Protein AF-0000000078881167 (afdb_homodimer)

Solvent-accessible surface area (backbone atoms only — not comparable to full-atom values): 10217 Å² total; per-residue (Å²): 111,65,55,38,51,55,48,44,72,69,46,69,79,58,77,63,70,47,62,78,59,40,40,55,45,18,44,51,52,14,48,50,46,43,54,55,51,58,68,66,44,90,56,96,60,40,41,40,21,38,20,36,38,32,40,45,87,76,55,60,73,24,62,25,74,35,59,66,83,47,80,93,67,42,47,76,50,71,35,65,39,73,63,94,30,32,35,34,41,35,40,40,38,37,76,110,66,54,37,51,54,49,43,73,70,46,69,78,57,76,62,71,48,61,79,59,39,39,54,44,19,45,51,52,16,46,50,47,43,53,55,51,59,69,66,44,89,55,95,60,40,40,40,21,40,19,37,38,34,41,47,89,74,52,60,72,24,62,26,73,36,59,67,81,48,79,93,67,42,46,78,52,72,36,64,40,72,63,96,29,32,35,33,41,37,39,40,37,36,78

Structure (mmCIF, N/CA/C/O backbone):
data_AF-0000000078881167-model_v1
#
loop_
_entity.id
_entity.type
_entity.pdbx_description
1 polymer 'Dynein light chain'
#
loop_
_atom_site.group_PDB
_atom_site.id
_atom_site.type_symbol
_atom_site.label_atom_id
_atom_site.label_alt_id
_atom_site.label_comp_id
_atom_site.label_asym_id
_atom_site.label_entity_id
_atom_site.label_seq_id
_atom_site.pdbx_PDB_ins_code
_atom_site.Cartn_x
_atom_site.Cartn_y
_atom_site.Cartn_z
_atom_site.occupancy
_atom_site.B_iso_or_equiv
_atom_site.auth_seq_id
_atom_site.auth_comp_id
_atom_site.auth_asym_id
_atom_site.auth_atom_id
_atom_site.pdbx_PDB_model_num
ATOM 1 N N . ARG A 1 1 ? 14.062 -7.309 6.336 1 90.81 1 ARG A N 1
ATOM 2 C CA . ARG A 1 1 ? 15.414 -6.77 6.258 1 90.81 1 ARG A CA 1
ATOM 3 C C . ARG A 1 1 ? 15.594 -5.914 5.008 1 90.81 1 ARG A C 1
ATOM 5 O O . ARG A 1 1 ? 15.906 -4.727 5.102 1 90.81 1 ARG A O 1
ATOM 12 N N . VAL A 1 2 ? 15.133 -6.344 3.926 1 97.25 2 VAL A N 1
ATOM 13 C CA . VAL A 1 2 ? 15.391 -5.68 2.648 1 97.25 2 VAL A CA 1
ATOM 14 C C . VAL A 1 2 ? 14.648 -4.348 2.604 1 97.25 2 VAL A C 1
ATOM 16 O O . VAL A 1 2 ? 15.234 -3.314 2.268 1 97.25 2 VAL A O 1
ATOM 19 N N . ILE A 1 3 ? 13.367 -4.293 3.039 1 98.31 3 ILE A N 1
ATOM 20 C CA . ILE A 1 3 ? 12.539 -3.098 2.947 1 98.31 3 ILE A CA 1
ATOM 21 C C . ILE A 1 3 ? 13.133 -1.986 3.805 1 98.31 3 ILE A C 1
ATOM 23 O O . ILE A 1 3 ? 13.344 -0.869 3.326 1 98.31 3 ILE A O 1
ATOM 27 N N . ARG A 1 4 ? 13.516 -2.324 4.977 1 97.62 4 ARG A N 1
ATOM 28 C CA . ARG A 1 4 ? 14.062 -1.349 5.914 1 97.62 4 ARG A CA 1
ATOM 29 C C . ARG A 1 4 ? 15.398 -0.802 5.422 1 97.62 4 ARG A C 1
ATOM 31 O O . ARG A 1 4 ? 15.648 0.402 5.504 1 97.62 4 ARG A O 1
ATOM 38 N N . ASP A 1 5 ? 16.219 -1.691 4.969 1 98 5 ASP A N 1
ATOM 39 C CA . ASP A 1 5 ? 17.547 -1.289 4.5 1 98 5 ASP A CA 1
ATOM 40 C C . ASP A 1 5 ? 17.438 -0.332 3.314 1 98 5 ASP A C 1
ATOM 42 O O . ASP A 1 5 ? 18.156 0.665 3.25 1 98 5 ASP A O 1
ATOM 46 N N . VAL A 1 6 ? 16.562 -0.667 2.42 1 98.19 6 VAL A N 1
ATOM 47 C CA . VAL A 1 6 ? 16.391 0.182 1.245 1 98.19 6 VAL A CA 1
ATOM 48 C C . VAL A 1 6 ? 15.852 1.548 1.668 1 98.19 6 VAL A C 1
ATOM 50 O O . VAL A 1 6 ? 16.391 2.584 1.268 1 98.19 6 VAL A O 1
ATOM 53 N N . LEU A 1 7 ? 14.828 1.601 2.533 1 97.5 7 LEU A N 1
ATOM 54 C CA . LEU A 1 7 ? 14.25 2.863 2.988 1 97.5 7 LEU A CA 1
ATOM 55 C C . LEU A 1 7 ? 15.289 3.693 3.734 1 97.5 7 LEU A C 1
ATOM 57 O O . LEU A 1 7 ? 15.477 4.875 3.439 1 97.5 7 LEU A O 1
ATOM 61 N N . SER A 1 8 ? 15.969 3.08 4.629 1 96.75 8 SER A N 1
ATOM 62 C CA . SER A 1 8 ? 16.922 3.793 5.484 1 96.75 8 SER A CA 1
ATOM 63 C C . SER A 1 8 ? 18.094 4.328 4.68 1 96.75 8 SER A C 1
ATOM 65 O O . SER A 1 8 ? 18.531 5.465 4.883 1 96.75 8 SER A O 1
ATOM 67 N N . SER A 1 9 ? 18.594 3.49 3.775 1 96.75 9 SER A N 1
ATOM 68 C CA . SER A 1 9 ? 19.781 3.873 2.996 1 96.75 9 SER A CA 1
ATOM 69 C C . SER A 1 9 ? 19.5 5.109 2.146 1 96.75 9 SER A C 1
ATOM 71 O O . SER A 1 9 ? 20.359 5.969 1.985 1 96.75 9 SER A O 1
ATOM 73 N N . TYR A 1 10 ? 18.281 5.27 1.651 1 95.81 10 TYR A N 1
ATOM 74 C CA . TYR A 1 10 ? 17.984 6.348 0.716 1 95.81 10 TYR A CA 1
ATOM 75 C C . TYR A 1 10 ? 17.406 7.555 1.443 1 95.81 10 TYR A C 1
ATOM 77 O O . TYR A 1 10 ? 17.578 8.695 1 1 95.81 10 TYR A O 1
ATOM 85 N N . LEU A 1 11 ? 16.781 7.352 2.576 1 94.38 11 LEU A N 1
ATOM 86 C CA . LEU A 1 11 ? 15.984 8.445 3.139 1 94.38 11 LEU A CA 1
ATOM 87 C C . LEU A 1 11 ? 16.719 9.102 4.301 1 94.38 11 LEU A C 1
ATOM 89 O O . LEU A 1 11 ? 16.375 10.219 4.707 1 94.38 11 LEU A O 1
ATOM 93 N N . LYS A 1 12 ? 17.688 8.445 4.871 1 93 12 LYS A N 1
ATOM 94 C CA . LYS A 1 12 ? 18.375 8.938 6.059 1 93 12 LYS A CA 1
ATOM 95 C C . LYS A 1 12 ? 18.984 10.312 5.805 1 93 12 LYS A C 1
ATOM 97 O O . LYS A 1 12 ? 19.172 11.102 6.738 1 93 12 LYS A O 1
ATOM 102 N N . GLN A 1 13 ? 19.203 10.602 4.574 1 90.31 13 GLN A N 1
ATOM 103 C CA . GLN A 1 13 ? 19.906 11.836 4.242 1 90.31 13 GLN A CA 1
ATOM 104 C C . GLN A 1 13 ? 18.938 13.008 4.117 1 90.31 13 GLN A C 1
ATOM 106 O O . GLN A 1 13 ? 19.375 14.164 4.059 1 90.31 13 GLN A O 1
ATOM 111 N N . PHE A 1 14 ? 17.703 12.711 4.012 1 87.94 14 PHE A N 1
ATOM 112 C CA . PHE A 1 14 ? 16.75 13.781 3.785 1 87.94 14 PHE A CA 1
ATOM 113 C C . PHE A 1 14 ? 16.281 14.375 5.109 1 87.94 14 PHE A C 1
ATOM 115 O O . PHE A 1 14 ? 15.969 13.641 6.051 1 87.94 14 PHE A O 1
ATOM 122 N N . THR A 1 15 ? 16.344 15.773 5.113 1 79.81 15 THR A N 1
ATOM 123 C CA . THR A 1 15 ? 15.953 16.469 6.336 1 79.81 15 THR A CA 1
ATOM 124 C C . THR A 1 15 ? 14.648 17.234 6.129 1 79.81 15 THR A C 1
ATOM 126 O O . THR A 1 15 ? 14.203 17.969 7.012 1 79.81 15 THR A O 1
ATOM 129 N N . GLU A 1 16 ? 14.164 17.156 4.965 1 78.31 16 GLU A N 1
ATOM 130 C CA . GLU A 1 16 ? 12.867 17.781 4.684 1 78.31 16 GLU A CA 1
ATOM 131 C C . GLU A 1 16 ? 12.086 16.969 3.65 1 78.31 16 GLU A C 1
ATOM 133 O O . GLU A 1 16 ? 12.672 16.328 2.777 1 78.31 16 GLU A O 1
ATOM 138 N N . TYR A 1 17 ? 10.797 17.062 3.777 1 76.06 17 TYR A N 1
ATOM 139 C CA . TYR A 1 17 ? 9.922 16.453 2.783 1 76.06 17 TYR A CA 1
ATOM 140 C C . TYR A 1 17 ? 9.625 17.422 1.647 1 76.06 17 TYR A C 1
ATOM 142 O O . TYR A 1 17 ? 9.188 18.547 1.884 1 76.06 17 TYR A O 1
ATOM 150 N N . LYS A 1 18 ? 10.031 17.016 0.49 1 78.62 18 LYS A N 1
ATOM 151 C CA . LYS A 1 18 ? 9.719 17.766 -0.723 1 78.62 18 LYS A CA 1
ATOM 152 C C . LYS A 1 18 ? 8.93 16.922 -1.71 1 78.62 18 LYS A C 1
ATOM 154 O O . LYS A 1 18 ? 9.453 15.945 -2.258 1 78.62 18 LYS A O 1
ATOM 159 N N . HIS A 1 19 ? 7.75 17.312 -2.082 1 73.12 19 HIS A N 1
ATOM 160 C CA . HIS A 1 19 ? 6.777 16.516 -2.82 1 73.12 19 HIS A CA 1
ATOM 161 C C . HIS A 1 19 ? 7.355 16.031 -4.145 1 73.12 19 HIS A C 1
ATOM 163 O O . HIS A 1 19 ? 7.355 14.828 -4.422 1 73.12 19 HIS A O 1
ATOM 169 N N . GLU A 1 20 ? 7.844 16.922 -4.922 1 77 20 GLU A N 1
ATOM 170 C CA . GLU A 1 20 ? 8.32 16.516 -6.242 1 77 20 GLU A CA 1
ATOM 171 C C . GLU A 1 20 ? 9.445 15.492 -6.141 1 77 20 GLU A C 1
ATOM 173 O O . GLU A 1 20 ? 9.484 14.539 -6.914 1 77 20 GLU A O 1
ATOM 178 N N . MET A 1 21 ? 10.219 15.594 -5.16 1 82.62 21 MET A N 1
ATOM 179 C CA . MET A 1 21 ? 11.359 14.703 -4.992 1 82.62 21 MET A CA 1
ATOM 180 C C . MET A 1 21 ? 10.914 13.336 -4.473 1 82.62 21 MET A C 1
ATOM 182 O O . MET A 1 21 ? 11.406 12.305 -4.93 1 82.62 21 MET A O 1
ATOM 186 N N . PHE A 1 22 ? 9.898 13.375 -3.711 1 88 22 PHE A N 1
ATOM 187 C CA . PHE A 1 22 ? 9.578 12.133 -3.008 1 88 22 PHE A CA 1
ATOM 188 C C . PHE A 1 22 ? 8.625 11.281 -3.828 1 88 22 PHE A C 1
ATOM 190 O O . PHE A 1 22 ? 8.531 10.062 -3.621 1 88 22 PHE A O 1
ATOM 197 N N . GLU A 1 23 ? 8.008 11.945 -4.773 1 88.5 23 GLU A N 1
ATOM 198 C CA . GLU A 1 23 ? 7.25 11.133 -5.723 1 88.5 23 GLU A CA 1
ATOM 199 C C . GLU A 1 23 ? 8.164 10.203 -6.516 1 88.5 23 GLU A C 1
ATOM 201 O O . GLU A 1 23 ? 7.883 9.008 -6.641 1 88.5 23 GLU A O 1
ATOM 206 N N . ARG A 1 24 ? 9.219 10.75 -6.957 1 92.81 24 ARG A N 1
ATOM 207 C CA . ARG A 1 24 ? 10.188 9.969 -7.715 1 92.81 24 ARG A CA 1
ATOM 208 C C . ARG A 1 24 ? 10.891 8.953 -6.824 1 92.81 24 ARG A C 1
ATOM 210 O O . ARG A 1 24 ? 11.195 7.84 -7.258 1 92.81 24 ARG A O 1
ATOM 217 N N . LEU A 1 25 ? 11.125 9.352 -5.625 1 94.75 25 LEU A N 1
ATOM 218 C CA . LEU A 1 25 ? 11.805 8.469 -4.688 1 94.75 25 LEU A CA 1
ATOM 219 C C . LEU A 1 25 ? 10.938 7.258 -4.352 1 94.75 25 LEU A C 1
ATOM 221 O O . LEU A 1 25 ? 11.438 6.137 -4.246 1 94.75 25 LEU A O 1
ATOM 225 N N . CYS A 1 26 ? 9.672 7.5 -4.211 1 96.12 26 CYS A N 1
ATOM 226 C CA . CYS A 1 26 ? 8.773 6.375 -3.955 1 96.12 26 CYS A CA 1
ATOM 227 C C . CYS A 1 26 ? 8.852 5.352 -5.082 1 96.12 26 CYS A C 1
ATOM 229 O O . CYS A 1 26 ? 8.906 4.148 -4.828 1 96.12 26 CYS A O 1
ATOM 231 N N . THR A 1 27 ? 8.906 5.879 -6.273 1 96.69 27 THR A N 1
ATOM 232 C CA . THR A 1 27 ? 8.992 5 -7.434 1 96.69 27 THR A CA 1
ATOM 233 C C . THR A 1 27 ? 10.305 4.223 -7.43 1 96.69 27 THR A C 1
ATOM 235 O O . THR A 1 27 ? 10.312 3.006 -7.637 1 96.69 27 THR A O 1
ATOM 238 N N . LEU A 1 28 ? 11.32 4.871 -7.168 1 97.75 28 LEU A N 1
ATOM 239 C CA . LEU A 1 28 ? 12.641 4.25 -7.129 1 97.75 28 LEU A CA 1
ATOM 240 C C . LEU A 1 28 ? 12.711 3.199 -6.027 1 97.75 28 LEU A C 1
ATOM 242 O O . LEU A 1 28 ? 13.141 2.068 -6.266 1 97.75 28 LEU A O 1
ATOM 246 N N . LEU A 1 29 ? 12.281 3.557 -4.836 1 98.31 29 LEU A N 1
ATOM 247 C CA . LEU A 1 29 ? 12.359 2.666 -3.684 1 98.31 29 LEU A CA 1
ATOM 248 C C . LEU A 1 29 ? 11.492 1.431 -3.893 1 98.31 29 LEU A C 1
ATOM 250 O O . LEU A 1 29 ? 11.906 0.312 -3.592 1 98.31 29 LEU A O 1
ATOM 254 N N . SER A 1 30 ? 10.32 1.623 -4.402 1 98.25 30 SER A N 1
ATOM 255 C CA . SER A 1 30 ? 9.438 0.487 -4.625 1 98.25 30 SER A CA 1
ATOM 256 C C . SER A 1 30 ? 9.992 -0.446 -5.695 1 98.25 30 SER A C 1
ATOM 258 O O . SER A 1 30 ? 9.875 -1.668 -5.582 1 98.25 30 SER A O 1
ATOM 260 N N . ASP A 1 31 ? 10.602 0.109 -6.691 1 98.31 31 ASP A N 1
ATOM 261 C CA . ASP A 1 31 ? 11.227 -0.694 -7.742 1 98.31 31 ASP A CA 1
ATOM 262 C C . ASP A 1 31 ? 12.414 -1.487 -7.199 1 98.31 31 ASP A C 1
ATOM 264 O O . ASP A 1 31 ? 12.586 -2.66 -7.539 1 98.31 31 ASP A O 1
ATOM 268 N N . LEU A 1 32 ? 13.203 -0.852 -6.395 1 98.5 32 LEU A N 1
ATOM 269 C CA . LEU A 1 32 ? 14.367 -1.506 -5.797 1 98.5 32 LEU A CA 1
ATOM 270 C C . LEU A 1 32 ? 13.938 -2.646 -4.879 1 98.5 32 LEU A C 1
ATOM 272 O O . LEU A 1 32 ? 14.492 -3.742 -4.941 1 98.5 32 LEU A O 1
ATOM 276 N N . ILE A 1 33 ? 12.953 -2.4 -4.062 1 98.62 33 ILE A N 1
ATOM 277 C CA . ILE A 1 33 ? 12.461 -3.426 -3.15 1 98.62 33 ILE A CA 1
ATOM 278 C C . ILE A 1 33 ? 11.883 -4.594 -3.951 1 98.62 33 ILE A C 1
ATOM 280 O O . ILE A 1 33 ? 12.172 -5.758 -3.65 1 98.62 33 ILE A O 1
ATOM 284 N N . LYS A 1 34 ? 11.125 -4.297 -4.973 1 98.25 34 LYS A N 1
ATOM 285 C CA . LYS A 1 34 ? 10.562 -5.336 -5.832 1 98.25 34 LYS A CA 1
ATOM 286 C C . LYS A 1 34 ? 11.664 -6.199 -6.438 1 98.25 34 LYS A C 1
ATOM 288 O O . LYS A 1 34 ? 11.586 -7.43 -6.41 1 98.25 34 LYS A O 1
ATOM 293 N N . THR A 1 35 ? 12.672 -5.539 -7 1 98.12 35 THR A N 1
ATOM 294 C CA . THR A 1 35 ? 13.781 -6.238 -7.645 1 98.12 35 THR A CA 1
ATOM 295 C C . THR A 1 35 ? 14.5 -7.141 -6.648 1 98.12 35 THR A C 1
ATOM 297 O O . THR A 1 35 ? 14.742 -8.32 -6.93 1 98.12 35 THR A O 1
ATOM 300 N N . CYS A 1 36 ? 14.828 -6.617 -5.441 1 98.06 36 CYS A N 1
ATOM 301 C CA . CYS A 1 36 ? 15.523 -7.371 -4.406 1 98.06 36 CYS A CA 1
A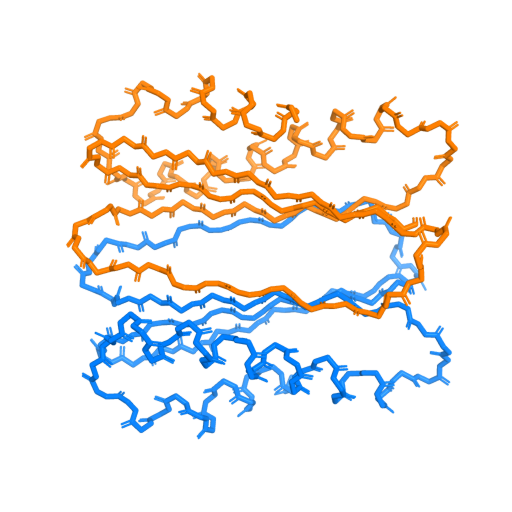TOM 302 C C . CYS A 1 36 ? 14.711 -8.586 -3.973 1 98.06 36 CYS A C 1
ATOM 304 O O . CYS A 1 36 ? 15.242 -9.688 -3.857 1 98.06 36 CYS A O 1
ATOM 306 N N . VAL A 1 37 ? 13.414 -8.406 -3.77 1 97.75 37 VAL A N 1
ATOM 307 C CA . VAL A 1 37 ? 12.555 -9.469 -3.271 1 97.75 37 VAL A CA 1
ATOM 308 C C . VAL A 1 37 ? 12.375 -10.539 -4.348 1 97.75 37 VAL A C 1
ATOM 310 O O . VAL A 1 37 ? 12.367 -11.734 -4.051 1 97.75 37 VAL A O 1
ATOM 313 N N . THR A 1 38 ? 12.211 -10.047 -5.578 1 96.81 38 THR A N 1
ATOM 314 C CA . THR A 1 38 ? 12.078 -10.984 -6.691 1 96.81 38 THR A CA 1
ATOM 315 C C . THR A 1 38 ? 13.305 -11.891 -6.789 1 96.81 38 THR A C 1
ATOM 317 O O . THR A 1 38 ? 13.172 -13.086 -7.031 1 96.81 38 THR A O 1
ATOM 320 N N . GLU A 1 39 ? 14.406 -11.352 -6.539 1 96.69 39 GLU A N 1
ATOM 321 C CA . GLU A 1 39 ? 15.656 -12.094 -6.621 1 96.69 39 GLU A CA 1
ATOM 322 C C . GLU A 1 39 ? 15.797 -13.07 -5.457 1 96.69 39 GLU A C 1
ATOM 324 O O . GLU A 1 39 ? 16.484 -14.086 -5.566 1 96.69 39 GLU A O 1
ATOM 329 N N . LEU A 1 40 ? 15.164 -12.773 -4.34 1 95.25 40 LEU A N 1
ATOM 330 C CA . LEU A 1 40 ? 15.242 -13.602 -3.143 1 95.25 40 LEU A CA 1
ATOM 331 C C . LEU A 1 40 ? 14.266 -14.773 -3.223 1 95.25 40 LEU A C 1
ATOM 333 O O . LEU A 1 40 ? 14.359 -15.719 -2.443 1 95.25 40 LEU A O 1
ATOM 337 N N . CYS A 1 41 ? 13.266 -14.656 -4.121 1 93.25 41 CYS A N 1
ATOM 338 C CA . CYS A 1 41 ? 12.266 -15.719 -4.238 1 93.25 41 CYS A CA 1
ATOM 339 C C . CYS A 1 41 ? 12.906 -17.016 -4.734 1 93.25 41 CYS A C 1
ATOM 341 O O . CYS A 1 41 ? 13.578 -17.016 -5.766 1 93.25 41 CYS A O 1
ATOM 343 N N . ASP A 1 42 ? 12.664 -18.062 -3.965 1 91 42 ASP A N 1
ATOM 344 C CA . ASP A 1 42 ? 13.219 -19.359 -4.34 1 91 42 ASP A CA 1
ATOM 345 C C . ASP A 1 42 ? 12.531 -19.906 -5.586 1 91 42 ASP A C 1
ATOM 347 O O . ASP A 1 42 ? 13.141 -20.641 -6.367 1 91 42 ASP A O 1
ATOM 351 N N . GLU A 1 43 ? 11.289 -19.734 -5.746 1 91.12 43 GLU A N 1
ATOM 352 C CA . GLU A 1 43 ? 10.477 -20.062 -6.914 1 91.12 43 GLU A CA 1
ATOM 353 C C . GLU A 1 43 ? 9.812 -18.828 -7.492 1 91.12 43 GLU A C 1
ATOM 355 O O . GLU A 1 43 ? 9.695 -17.797 -6.809 1 91.12 43 GLU A O 1
ATOM 360 N N . PRO A 1 44 ? 9.477 -18.922 -8.734 1 89.75 44 PRO A N 1
ATOM 361 C CA . PRO A 1 44 ? 8.797 -17.766 -9.305 1 89.75 44 PRO A CA 1
ATOM 362 C C . PRO A 1 44 ? 7.59 -17.328 -8.469 1 89.75 44 PRO A C 1
ATOM 364 O O . PRO A 1 44 ? 6.777 -18.156 -8.07 1 89.75 44 PRO A O 1
ATOM 367 N N . CYS A 1 45 ? 7.613 -16.125 -8.141 1 92.81 45 CYS A N 1
ATOM 368 C CA . CYS A 1 45 ? 6.523 -15.57 -7.344 1 92.81 45 CYS A CA 1
ATOM 369 C C . CYS A 1 45 ? 6.098 -14.203 -7.875 1 92.81 45 CYS A C 1
ATOM 371 O O . CYS A 1 45 ? 6.871 -13.531 -8.555 1 92.81 45 CYS A O 1
ATOM 373 N N . LYS A 1 46 ? 4.867 -13.977 -7.605 1 93.56 46 LYS A N 1
ATOM 374 C CA . LYS A 1 46 ? 4.391 -12.617 -7.84 1 93.56 46 LYS A CA 1
ATOM 375 C C . LYS A 1 46 ? 4.723 -11.703 -6.66 1 93.56 46 LYS A C 1
ATOM 377 O O . LYS A 1 46 ? 4.473 -12.062 -5.508 1 93.56 46 LYS A O 1
ATOM 382 N N . VAL A 1 47 ? 5.316 -10.555 -6.992 1 97.25 47 VAL A N 1
ATOM 383 C CA . VAL A 1 47 ? 5.719 -9.609 -5.957 1 97.25 47 VAL A CA 1
ATOM 384 C C . VAL A 1 47 ? 4.961 -8.297 -6.129 1 97.25 47 VAL A C 1
ATOM 386 O O . VAL A 1 47 ? 4.91 -7.738 -7.227 1 97.25 47 VAL A O 1
ATOM 389 N N . ILE A 1 48 ? 4.309 -7.809 -5.082 1 97.56 48 ILE A N 1
ATOM 390 C CA . ILE A 1 48 ? 3.635 -6.516 -5.039 1 97.56 48 ILE A CA 1
ATOM 391 C C . ILE A 1 48 ? 4.242 -5.652 -3.936 1 97.56 48 ILE A C 1
ATOM 393 O O . ILE A 1 48 ? 4.312 -6.074 -2.779 1 97.56 48 ILE A O 1
ATOM 397 N N . VAL A 1 49 ? 4.707 -4.457 -4.328 1 98.25 49 VAL A N 1
ATOM 398 C CA . VAL A 1 49 ? 5.359 -3.551 -3.391 1 98.25 49 VAL A CA 1
ATOM 399 C C . VAL A 1 49 ? 4.625 -2.211 -3.371 1 98.25 49 VAL A C 1
ATOM 401 O O . VAL A 1 49 ? 4.281 -1.669 -4.422 1 98.25 49 VAL A O 1
ATOM 404 N N . ASN A 1 50 ? 4.348 -1.696 -2.229 1 97.12 50 ASN A N 1
ATOM 405 C CA . ASN A 1 50 ? 3.848 -0.34 -2.029 1 97.12 50 ASN A CA 1
ATOM 406 C C . ASN A 1 50 ? 4.746 0.458 -1.089 1 97.12 50 ASN A C 1
ATOM 408 O O . ASN A 1 50 ? 5.125 -0.029 -0.022 1 97.12 50 ASN A O 1
ATOM 412 N N . VAL A 1 51 ? 5.133 1.666 -1.49 1 96.62 51 VAL A N 1
ATOM 413 C CA . VAL A 1 51 ? 5.906 2.566 -0.644 1 96.62 51 VAL A CA 1
ATOM 414 C C . VAL A 1 51 ? 5.191 3.912 -0.533 1 96.62 51 VAL A C 1
ATOM 416 O O . VAL A 1 51 ? 4.711 4.453 -1.532 1 96.62 51 VAL A O 1
ATOM 419 N N . PHE A 1 52 ? 5.113 4.48 0.611 1 92.12 52 PHE A N 1
ATOM 420 C CA . PHE A 1 52 ? 4.637 5.852 0.756 1 92.12 52 PHE A CA 1
ATOM 421 C C . PHE A 1 52 ? 5.531 6.641 1.706 1 92.12 52 PHE A C 1
ATOM 423 O O . PHE A 1 52 ? 6.113 6.07 2.633 1 92.12 52 PHE A O 1
ATOM 430 N N . ILE A 1 53 ? 5.711 7.84 1.447 1 89.38 53 ILE A N 1
ATOM 431 C CA . ILE A 1 53 ? 6.531 8.773 2.211 1 89.38 53 ILE A CA 1
ATOM 432 C C . ILE A 1 53 ? 5.715 10.023 2.543 1 89.38 53 ILE A C 1
ATOM 434 O O . ILE A 1 53 ? 4.984 10.539 1.694 1 89.38 53 ILE A O 1
ATOM 438 N N . GLY A 1 54 ? 5.852 10.5 3.773 1 85.31 54 GLY A N 1
ATOM 439 C CA . GLY A 1 54 ? 5.172 11.719 4.18 1 85.31 54 GLY A CA 1
ATOM 440 C C . GLY A 1 54 ? 5.949 12.523 5.207 1 85.31 54 GLY A C 1
ATOM 441 O O . GLY A 1 54 ? 6.906 12.016 5.797 1 85.31 54 GLY A O 1
ATOM 442 N N . ALA A 1 55 ? 5.547 13.789 5.363 1 80.56 55 ALA A N 1
ATOM 443 C CA . ALA A 1 55 ? 6.133 14.633 6.398 1 80.56 55 ALA A CA 1
ATOM 444 C C . ALA A 1 55 ? 5.59 14.273 7.777 1 80.56 55 ALA A C 1
ATOM 446 O O . ALA A 1 55 ? 4.43 13.891 7.91 1 80.56 55 ALA A O 1
ATOM 447 N N . ILE A 1 56 ? 6.461 14.156 8.805 1 71.75 56 ILE A N 1
ATOM 448 C CA . ILE A 1 56 ? 6.039 13.844 10.164 1 71.75 56 ILE A CA 1
ATOM 449 C C . ILE A 1 56 ? 5.355 15.062 10.781 1 71.75 56 ILE A C 1
ATOM 451 O O . ILE A 1 56 ? 4.672 14.945 11.805 1 71.75 56 ILE A O 1
ATOM 455 N N . LYS A 1 57 ? 5.016 16.141 10.242 1 60.41 57 LYS A N 1
ATOM 456 C CA . LYS A 1 57 ? 4.566 17.328 10.969 1 60.41 57 LYS A CA 1
ATOM 457 C C . LYS A 1 57 ? 3.336 17.016 11.812 1 60.41 57 LYS A C 1
ATOM 459 O O . LYS A 1 57 ? 2.484 17.891 12.023 1 60.41 57 LYS A O 1
ATOM 464 N N . GLY A 1 58 ? 3.189 16.016 12.57 1 53.12 58 GLY A N 1
ATOM 465 C CA . GLY A 1 58 ? 2.236 15.875 13.664 1 53.12 58 GLY A CA 1
ATOM 466 C C . GLY A 1 58 ? 0.982 15.117 13.266 1 53.12 58 GLY A C 1
ATOM 467 O O . GLY A 1 58 ? 0.152 14.797 14.117 1 53.12 58 GLY A O 1
ATOM 468 N N . GLN A 1 59 ? 0.598 15.242 12.141 1 56.62 59 GLN A N 1
ATOM 469 C CA . GLN A 1 59 ? -0.617 14.5 11.82 1 56.62 59 GLN A CA 1
ATOM 470 C C . GLN A 1 59 ? -0.292 13.203 11.078 1 56.62 59 GLN A C 1
ATOM 472 O O . GLN A 1 59 ? 0.56 13.195 10.188 1 56.62 59 GLN A O 1
ATOM 477 N N . GLY A 1 60 ? -0.266 12.109 11.82 1 65.19 60 GLY A N 1
ATOM 478 C CA . GLY A 1 60 ? 0.046 10.711 11.555 1 65.19 60 GLY A CA 1
ATOM 479 C C . GLY A 1 60 ? -0.75 10.125 10.406 1 65.19 60 GLY A C 1
ATOM 480 O O . GLY A 1 60 ? -1.783 10.68 10.016 1 65.19 60 GLY A O 1
ATOM 481 N N . ILE A 1 61 ? -0.127 9.484 9.461 1 78.88 61 ILE A N 1
ATOM 482 C CA . ILE A 1 61 ? -0.708 8.625 8.43 1 78.88 61 ILE A CA 1
ATOM 483 C C . ILE A 1 61 ? -1.101 7.281 9.039 1 78.88 61 ILE A C 1
ATOM 485 O O . ILE A 1 61 ? -0.4 6.758 9.906 1 78.88 61 ILE A O 1
ATOM 489 N N . ASP A 1 62 ? -2.324 6.926 8.68 1 88.62 62 ASP A N 1
ATOM 490 C CA . ASP A 1 62 ? -2.736 5.57 9.023 1 88.62 62 ASP A CA 1
ATOM 491 C C . ASP A 1 62 ? -2.898 4.707 7.777 1 88.62 62 ASP A C 1
ATOM 493 O O . ASP A 1 62 ? -3.389 5.18 6.75 1 88.62 62 ASP A O 1
ATOM 497 N N . ALA A 1 63 ? -2.43 3.533 7.906 1 91.12 63 ALA A N 1
ATOM 498 C CA . ALA A 1 63 ? -2.543 2.621 6.77 1 91.12 63 ALA A CA 1
ATOM 499 C C . ALA A 1 63 ? -2.949 1.224 7.227 1 91.12 63 ALA A C 1
ATOM 501 O O . ALA A 1 63 ? -2.686 0.836 8.367 1 91.12 63 ALA A O 1
ATOM 502 N N . ALA A 1 64 ? -3.576 0.551 6.363 1 94.81 64 ALA A N 1
ATOM 503 C CA . ALA A 1 64 ? -3.9 -0.855 6.59 1 94.81 64 ALA A CA 1
ATOM 504 C C . ALA A 1 64 ? -3.842 -1.647 5.289 1 94.81 64 ALA A C 1
ATOM 506 O O . ALA A 1 64 ? -4.125 -1.111 4.215 1 94.81 64 ALA A O 1
ATOM 507 N N . THR A 1 65 ? -3.453 -2.859 5.387 1 95.12 65 THR A N 1
ATOM 508 C CA . THR A 1 65 ? -3.414 -3.797 4.27 1 95.12 65 THR A CA 1
ATOM 509 C C . THR A 1 65 ? -4.254 -5.035 4.574 1 95.12 65 THR A C 1
ATOM 511 O O . THR A 1 65 ? -4.215 -5.559 5.691 1 95.12 65 THR A O 1
ATOM 514 N N . GLN A 1 66 ? -5.066 -5.41 3.629 1 96.56 66 GLN A N 1
ATOM 515 C CA . GLN A 1 66 ? -5.816 -6.66 3.703 1 96.56 66 GLN A CA 1
ATOM 516 C C . GLN A 1 66 ? -5.559 -7.531 2.479 1 96.56 66 GLN A C 1
ATOM 518 O O . GLN A 1 66 ? -5.246 -7.02 1.401 1 96.56 66 GLN A O 1
ATOM 523 N N . CYS A 1 67 ? -5.617 -8.789 2.602 1 95.88 67 CYS A N 1
ATOM 524 C CA . CYS A 1 67 ? -5.465 -9.688 1.467 1 95.88 67 CYS A CA 1
ATOM 525 C C . CYS A 1 67 ? -6.23 -10.992 1.699 1 95.88 67 CYS A C 1
ATOM 527 O O . CYS A 1 67 ? -6.578 -11.312 2.836 1 95.88 67 CYS A O 1
ATOM 529 N N . THR A 1 68 ? -6.512 -11.641 0.549 1 94 68 THR A N 1
ATOM 530 C CA . THR A 1 68 ? -6.953 -13.031 0.654 1 94 68 THR A CA 1
ATOM 531 C C . THR A 1 68 ? -5.789 -13.938 1.034 1 94 68 THR A C 1
ATOM 533 O O . THR A 1 68 ? -4.742 -13.922 0.385 1 94 68 THR A O 1
ATOM 536 N N . TRP A 1 69 ? -5.797 -14.445 2.252 1 82.25 69 TRP A N 1
ATOM 537 C CA . TRP A 1 69 ? -4.594 -15.055 2.814 1 82.25 69 TRP A CA 1
ATOM 538 C C . TRP A 1 69 ? -4.641 -16.578 2.697 1 82.25 69 TRP A C 1
ATOM 540 O O . TRP A 1 69 ? -5.648 -17.203 3.039 1 82.25 69 TRP A O 1
ATOM 550 N N . THR A 1 70 ? -3.535 -17.016 2.055 1 88.12 70 THR A N 1
ATOM 551 C CA . THR A 1 70 ? -3.186 -18.438 2.039 1 88.12 70 THR A CA 1
ATOM 552 C C . THR A 1 70 ? -1.829 -18.656 2.699 1 88.12 70 THR A C 1
ATOM 554 O O . THR A 1 70 ? -0.792 -18.625 2.033 1 88.12 70 THR A O 1
ATOM 557 N N . PRO A 1 71 ? -1.824 -18.953 3.945 1 84.5 71 PRO A N 1
ATOM 558 C CA . PRO A 1 71 ? -0.611 -18.906 4.766 1 84.5 71 PRO A CA 1
ATOM 559 C C . PRO A 1 71 ? 0.512 -19.781 4.207 1 84.5 71 PRO A C 1
ATOM 561 O O . PRO A 1 71 ? 1.69 -19.438 4.355 1 84.5 71 PRO A O 1
ATOM 564 N N . ASP A 1 72 ? 0.293 -20.781 3.541 1 85.62 72 ASP A N 1
ATOM 565 C CA . ASP A 1 72 ? 1.343 -21.688 3.07 1 85.62 72 ASP A CA 1
ATOM 566 C C . ASP A 1 72 ? 1.936 -21.188 1.752 1 85.62 72 ASP A C 1
ATOM 568 O O . ASP A 1 72 ? 2.986 -21.672 1.32 1 85.62 72 ASP A O 1
ATOM 572 N N . CYS A 1 73 ? 1.389 -20.172 1.158 1 87 73 CYS A N 1
ATOM 573 C CA . CYS A 1 73 ? 1.799 -19.75 -0.176 1 87 73 CYS A CA 1
ATOM 574 C C . CYS A 1 73 ? 2.213 -18.281 -0.18 1 87 73 CYS A C 1
ATOM 576 O O . CYS A 1 73 ? 3.205 -17.922 -0.81 1 87 73 CYS A O 1
ATOM 578 N N . ASP A 1 74 ? 1.494 -17.562 0.613 1 91.75 74 ASP A N 1
ATOM 579 C CA . ASP A 1 74 ? 1.678 -16.125 0.533 1 91.75 74 ASP A CA 1
ATOM 580 C C . ASP A 1 74 ? 2.564 -15.617 1.668 1 91.75 74 ASP A C 1
ATOM 582 O O . ASP A 1 74 ? 2.545 -16.172 2.771 1 91.75 74 ASP A O 1
ATOM 586 N N . LYS A 1 75 ? 3.393 -14.703 1.338 1 93.44 75 LYS A N 1
ATOM 587 C CA . LYS A 1 75 ? 4.156 -14.008 2.369 1 93.44 75 LYS A CA 1
ATOM 588 C C . LYS A 1 75 ? 3.879 -12.508 2.34 1 93.44 75 LYS A C 1
ATOM 590 O O . LYS A 1 75 ? 3.559 -11.945 1.288 1 93.44 75 LYS A O 1
ATOM 595 N N . PHE A 1 76 ? 3.918 -11.953 3.504 1 93.88 76 PHE A N 1
ATOM 596 C CA . PHE A 1 76 ? 3.691 -10.531 3.723 1 93.88 76 PHE A CA 1
ATOM 597 C C . PHE A 1 76 ? 4.754 -9.953 4.648 1 93.88 76 PHE A C 1
ATOM 599 O O . PHE A 1 76 ? 5.109 -10.562 5.656 1 93.88 76 PHE A O 1
ATOM 606 N N . ALA A 1 77 ? 5.34 -8.758 4.301 1 96 77 ALA A N 1
ATOM 607 C CA . ALA A 1 77 ? 6.285 -8.055 5.164 1 96 77 ALA A CA 1
ATOM 608 C C . ALA A 1 77 ? 6.098 -6.539 5.066 1 96 77 ALA A C 1
ATOM 610 O O . ALA A 1 77 ? 5.703 -6.023 4.016 1 96 77 ALA A O 1
ATOM 611 N N . THR A 1 78 ? 6.293 -5.828 6.141 1 96.06 78 THR A N 1
ATOM 612 C CA . THR A 1 78 ? 6.238 -4.375 6.215 1 96.06 78 THR A CA 1
ATOM 613 C C . THR A 1 78 ? 7.41 -3.83 7.027 1 96.06 78 THR A C 1
ATOM 615 O O . THR A 1 78 ? 7.934 -4.516 7.906 1 96.06 78 THR A O 1
ATOM 618 N N . ALA A 1 79 ? 7.863 -2.709 6.664 1 97 79 ALA A N 1
ATOM 619 C CA . ALA A 1 79 ? 8.875 -1.996 7.438 1 97 79 ALA A CA 1
ATOM 620 C C . ALA A 1 79 ? 8.711 -0.485 7.293 1 97 79 ALA A C 1
ATOM 622 O O . ALA A 1 79 ? 8.102 -0.01 6.332 1 97 79 ALA A O 1
ATOM 623 N N . SER A 1 80 ? 9.211 0.216 8.266 1 94.12 80 SER A N 1
ATOM 624 C CA . SER A 1 80 ? 9.094 1.67 8.258 1 94.12 80 SER A CA 1
ATOM 625 C C . SER A 1 80 ? 10.43 2.338 8.555 1 94.12 80 SER A C 1
ATOM 627 O O . SER A 1 80 ? 11.375 1.681 9 1 94.12 80 SER A O 1
ATOM 629 N N . PHE A 1 81 ? 10.438 3.539 8.109 1 94.25 81 PHE A N 1
ATOM 630 C CA . PHE A 1 81 ? 11.531 4.465 8.406 1 94.25 81 PHE A CA 1
ATOM 631 C C . PHE A 1 81 ? 10.984 5.809 8.875 1 94.25 81 PHE A C 1
ATOM 633 O O . PHE A 1 81 ? 9.922 6.246 8.422 1 94.25 81 PHE A O 1
ATOM 640 N N . GLN A 1 82 ? 11.703 6.348 9.859 1 90.94 82 GLN A N 1
ATOM 641 C CA . GLN A 1 82 ? 11.312 7.695 10.25 1 90.94 82 GLN A CA 1
ATOM 642 C C . GLN A 1 82 ? 12.508 8.492 10.75 1 90.94 82 GLN A C 1
ATOM 644 O O . GLN A 1 82 ? 13.383 7.953 11.422 1 90.94 82 GLN A O 1
ATOM 649 N N . ASN A 1 83 ? 12.531 9.703 10.398 1 89.25 83 ASN A N 1
ATOM 650 C CA . ASN A 1 83 ? 13.43 10.664 11.031 1 89.25 83 ASN A CA 1
ATOM 651 C C . ASN A 1 83 ? 12.664 11.875 11.562 1 89.25 83 ASN A C 1
ATOM 653 O O . ASN A 1 83 ? 11.469 11.781 11.852 1 89.25 83 ASN A O 1
ATOM 657 N N . GLU A 1 84 ? 13.281 13 11.766 1 84.31 84 GLU A N 1
ATOM 658 C CA . GLU A 1 84 ? 12.633 14.141 12.414 1 84.31 84 GLU A CA 1
ATOM 659 C C . GLU A 1 84 ? 11.648 14.82 11.469 1 84.31 84 GLU A C 1
ATOM 661 O O . GLU A 1 84 ? 10.766 15.555 11.906 1 84.31 84 GLU A O 1
ATOM 666 N N . THR A 1 85 ? 11.781 14.547 10.141 1 83.44 85 THR A N 1
ATOM 667 C CA . THR A 1 85 ? 11.047 15.375 9.188 1 83.44 85 THR A CA 1
ATOM 668 C C . THR A 1 85 ? 10.102 14.523 8.352 1 83.44 85 THR A C 1
ATOM 670 O O . THR A 1 85 ? 9.07 15.008 7.879 1 83.44 85 THR A O 1
ATOM 673 N N . LEU A 1 86 ? 10.539 13.148 8.156 1 87.31 86 LEU A N 1
ATOM 674 C CA . LEU A 1 86 ? 9.695 12.359 7.266 1 87.31 86 LEU A CA 1
ATOM 675 C C . LEU A 1 86 ? 9.547 10.93 7.777 1 87.31 86 LEU A C 1
ATOM 677 O O . LEU A 1 86 ? 10.344 10.477 8.602 1 87.31 86 LEU A O 1
ATOM 681 N N . PHE A 1 87 ? 8.484 10.32 7.355 1 89.56 87 PHE A N 1
ATOM 682 C CA . PHE A 1 87 ? 8.273 8.891 7.578 1 89.56 87 PHE A CA 1
ATOM 683 C C . PHE A 1 87 ? 8.07 8.164 6.254 1 89.56 87 PHE A C 1
ATOM 685 O O . PHE A 1 87 ? 7.715 8.781 5.25 1 89.56 87 PHE A O 1
ATOM 692 N N . ALA A 1 88 ? 8.367 6.879 6.273 1 92.19 88 ALA A N 1
ATOM 693 C CA . ALA A 1 88 ? 8.148 6.031 5.105 1 92.19 88 ALA A CA 1
ATOM 694 C C . ALA A 1 88 ? 7.727 4.625 5.52 1 92.19 88 ALA A C 1
ATOM 696 O O . ALA A 1 88 ? 8.203 4.098 6.527 1 92.19 88 ALA A O 1
ATOM 697 N N . VAL A 1 89 ? 6.871 4.094 4.75 1 94 89 VAL A N 1
ATOM 698 C CA . VAL A 1 89 ? 6.453 2.711 4.969 1 94 89 VAL A CA 1
ATOM 699 C C . VAL A 1 89 ? 6.527 1.935 3.658 1 94 89 VAL A C 1
ATOM 701 O O . VAL A 1 89 ? 6.09 2.424 2.613 1 94 89 VAL A O 1
ATOM 704 N N . GLY A 1 90 ? 7.121 0.779 3.691 1 97.06 90 GLY A N 1
ATOM 705 C CA . GLY A 1 90 ? 7.105 -0.182 2.602 1 97.06 90 GLY A CA 1
ATOM 706 C C . GLY A 1 90 ? 6.359 -1.459 2.939 1 97.06 90 GLY A C 1
ATOM 707 O O . GLY A 1 90 ? 6.48 -1.977 4.055 1 97.06 90 GLY A O 1
ATOM 708 N N . VAL A 1 91 ? 5.57 -1.909 2.02 1 97.5 91 VAL A N 1
ATOM 709 C CA . VAL A 1 91 ? 4.809 -3.146 2.166 1 97.5 91 VAL A CA 1
ATOM 710 C C . VAL A 1 91 ? 5.059 -4.051 0.962 1 97.5 91 VAL A C 1
ATOM 712 O O . VAL A 1 91 ? 5.035 -3.592 -0.182 1 97.5 91 VAL A O 1
ATOM 715 N N . VAL A 1 92 ? 5.254 -5.359 1.298 1 98 92 VAL A N 1
ATOM 716 C CA . VAL A 1 92 ? 5.531 -6.309 0.222 1 98 92 VAL A CA 1
ATOM 717 C C . VAL A 1 92 ? 4.645 -7.543 0.382 1 98 92 VAL A C 1
ATOM 719 O O . VAL A 1 92 ? 4.457 -8.039 1.496 1 98 92 VAL A O 1
ATOM 722 N N . PHE A 1 93 ? 4.141 -7.988 -0.756 1 96.56 93 PHE A N 1
ATOM 723 C CA . PHE A 1 93 ? 3.426 -9.258 -0.836 1 96.56 93 PHE A CA 1
ATOM 724 C C . PHE A 1 93 ? 4.055 -10.164 -1.881 1 96.56 93 PHE A C 1
ATOM 726 O O . PHE A 1 93 ? 4.375 -9.727 -2.986 1 96.56 93 PHE A O 1
ATOM 733 N N . THR A 1 94 ? 4.266 -11.367 -1.459 1 95.62 94 THR A N 1
ATOM 734 C CA . THR A 1 94 ? 4.66 -12.391 -2.42 1 95.62 94 THR A CA 1
ATOM 735 C C . THR A 1 94 ? 3.602 -13.484 -2.512 1 95.62 94 THR A C 1
ATOM 737 O O . THR A 1 94 ? 3.168 -14.023 -1.49 1 95.62 94 THR A O 1
ATOM 740 N N . VAL A 1 95 ? 3.188 -13.719 -3.779 1 91.62 95 VAL A N 1
ATOM 741 C CA . VAL A 1 95 ? 2.094 -14.656 -4.016 1 91.62 95 VAL A CA 1
ATOM 742 C C . VAL A 1 95 ? 2.529 -15.711 -5.023 1 91.62 95 VAL A C 1
ATOM 744 O O . VAL A 1 95 ? 3.23 -15.406 -5.992 1 91.62 95 VAL A O 1
ATOM 747 N N . ARG B 1 1 ? -14.375 1.927 -9.375 1 90.12 1 ARG B N 1
ATOM 748 C CA . ARG B 1 1 ? -15.664 2.365 -8.852 1 90.12 1 ARG B CA 1
ATOM 749 C C . ARG B 1 1 ? -15.812 1.969 -7.383 1 90.12 1 ARG B C 1
ATOM 751 O O . ARG B 1 1 ? -15.992 2.828 -6.516 1 90.12 1 ARG B O 1
ATOM 758 N N . VAL B 1 2 ? -15.461 0.817 -7.035 1 97.19 2 VAL B N 1
ATOM 759 C CA . VAL B 1 2 ? -15.703 0.285 -5.699 1 97.19 2 VAL B CA 1
ATOM 760 C C . VAL B 1 2 ? -14.828 1.012 -4.684 1 97.19 2 VAL B C 1
ATOM 762 O O . VAL B 1 2 ? -15.32 1.469 -3.646 1 97.19 2 VAL B O 1
ATOM 765 N N . ILE B 1 3 ? -13.531 1.243 -4.988 1 98.31 3 ILE B N 1
ATOM 766 C CA . ILE B 1 3 ? -12.586 1.836 -4.055 1 98.31 3 ILE B CA 1
ATOM 767 C C . ILE B 1 3 ? -13.016 3.262 -3.715 1 98.31 3 ILE B C 1
ATOM 769 O O . ILE B 1 3 ? -13.125 3.619 -2.541 1 98.31 3 ILE B O 1
ATOM 773 N N . ARG B 1 4 ? -13.383 3.988 -4.711 1 97.56 4 ARG B N 1
ATOM 774 C CA . ARG B 1 4 ? -13.766 5.383 -4.531 1 97.56 4 ARG B CA 1
ATOM 775 C C . ARG B 1 4 ? -15.062 5.492 -3.727 1 97.56 4 ARG B C 1
ATOM 777 O O . ARG B 1 4 ? -15.18 6.344 -2.842 1 97.56 4 ARG B O 1
ATOM 784 N N . ASP B 1 5 ? -15.984 4.676 -4.082 1 97.94 5 ASP B N 1
ATOM 785 C CA . ASP B 1 5 ? -17.281 4.711 -3.404 1 97.94 5 ASP B CA 1
ATOM 786 C C . ASP B 1 5 ? -17.125 4.387 -1.919 1 97.94 5 ASP B C 1
ATOM 788 O O . ASP B 1 5 ? -17.734 5.043 -1.073 1 97.94 5 ASP B O 1
ATOM 792 N N . VAL B 1 6 ? -16.344 3.393 -1.645 1 98.12 6 VAL B N 1
ATOM 793 C CA . VAL B 1 6 ? -16.141 3.004 -0.253 1 98.12 6 VAL B CA 1
ATOM 794 C C . VAL B 1 6 ? -15.445 4.133 0.502 1 98.12 6 VAL B C 1
ATOM 796 O O . VAL B 1 6 ? -15.883 4.531 1.582 1 98.12 6 VAL B O 1
ATOM 799 N N . LEU B 1 7 ? -14.375 4.727 -0.061 1 97.38 7 LEU B N 1
ATOM 800 C CA . LEU B 1 7 ? -13.648 5.812 0.593 1 97.38 7 LEU B CA 1
ATOM 801 C C . LEU B 1 7 ? -14.555 7.02 0.807 1 97.38 7 LEU B C 1
ATOM 803 O O . LEU B 1 7 ? -14.625 7.559 1.915 1 97.38 7 LEU B O 1
ATOM 807 N N . SER B 1 8 ? -15.266 7.391 -0.204 1 96.69 8 SER B N 1
ATOM 808 C CA . SER B 1 8 ? -16.078 8.602 -0.155 1 96.69 8 SER B CA 1
ATOM 809 C C . SER B 1 8 ? -17.234 8.445 0.825 1 96.69 8 SER B C 1
ATOM 811 O O . SER B 1 8 ? -17.547 9.359 1.588 1 96.69 8 SER B O 1
ATOM 813 N N . SER B 1 9 ? -17.859 7.273 0.793 1 96.62 9 SER B N 1
ATOM 814 C CA . SER B 1 9 ? -19.031 7.039 1.643 1 96.62 9 SER B CA 1
ATOM 815 C C . SER B 1 9 ? -18.656 7.137 3.121 1 96.62 9 SER B C 1
ATOM 817 O O . SER B 1 9 ? -19.453 7.645 3.928 1 96.62 9 SER B O 1
ATOM 819 N N . TYR B 1 10 ? -17.469 6.734 3.496 1 95.62 10 TYR B N 1
ATOM 820 C CA . TYR B 1 10 ? -17.094 6.664 4.906 1 95.62 10 TYR B CA 1
ATOM 821 C C . TYR B 1 10 ? -16.359 7.922 5.344 1 95.62 10 TYR B C 1
ATOM 823 O O . TYR B 1 10 ? -16.422 8.312 6.512 1 95.62 10 TYR B O 1
ATOM 831 N N . LEU B 1 11 ? -15.703 8.602 4.438 1 94.19 11 LEU B N 1
ATOM 832 C CA . LEU B 1 11 ? -14.773 9.641 4.875 1 94.19 11 LEU B CA 1
ATOM 833 C C . LEU B 1 11 ? -15.367 11.023 4.676 1 94.19 11 LEU B C 1
ATOM 835 O O . LEU B 1 11 ? -14.883 12.008 5.246 1 94.19 11 LEU B O 1
ATOM 839 N N . LYS B 1 12 ? -16.375 11.148 3.84 1 92.69 12 LYS B N 1
ATOM 840 C CA . LYS B 1 12 ? -16.938 12.453 3.492 1 92.69 12 LYS B CA 1
ATOM 841 C C . LYS B 1 12 ? -17.422 13.188 4.738 1 92.69 12 LYS B C 1
ATOM 843 O O . LYS B 1 12 ? -17.469 14.422 4.754 1 92.69 12 LYS B O 1
ATOM 848 N N . GLN B 1 13 ? -17.641 12.453 5.762 1 89.5 13 GLN B N 1
ATOM 849 C CA . GLN B 1 13 ? -18.234 13.055 6.949 1 89.5 13 GLN B CA 1
ATOM 850 C C . GLN B 1 13 ? -17.156 13.586 7.895 1 89.5 13 GLN B C 1
ATOM 852 O O . GLN B 1 13 ? -17.469 14.32 8.836 1 89.5 13 GLN B O 1
ATOM 857 N N . PHE B 1 14 ? -15.984 13.18 7.684 1 87.19 14 PHE B N 1
ATOM 858 C CA . PHE B 1 14 ? -14.922 13.57 8.602 1 87.19 14 PHE B CA 1
ATOM 859 C C . PHE B 1 14 ? -14.328 14.914 8.203 1 87.19 14 PHE B C 1
ATOM 861 O O . PHE B 1 14 ? -14.039 15.141 7.027 1 87.19 14 PHE B O 1
ATOM 868 N N . THR B 1 15 ? -14.25 15.805 9.258 1 79.19 15 THR B N 1
ATOM 869 C CA . THR B 1 15 ? -13.719 17.141 9 1 79.19 15 THR B CA 1
ATOM 870 C C . THR B 1 15 ? -12.359 17.312 9.656 1 79.19 15 THR B C 1
ATOM 872 O O . THR B 1 15 ? -11.789 18.406 9.633 1 79.19 15 THR B O 1
ATOM 875 N N . GLU B 1 16 ? -11.938 16.344 10.336 1 78.44 16 GLU B N 1
ATOM 876 C CA . GLU B 1 16 ? -10.609 16.375 10.938 1 78.44 16 GLU B CA 1
ATOM 877 C C . GLU B 1 16 ? -9.961 14.992 10.938 1 78.44 16 GLU B C 1
ATOM 879 O O . GLU B 1 16 ? -10.656 13.977 11.031 1 78.44 16 GLU B O 1
ATOM 884 N N . TYR B 1 17 ? -8.664 15.008 10.883 1 75.81 17 TYR B N 1
ATOM 885 C CA . TYR B 1 17 ? -7.906 13.766 11 1 75.81 17 TYR B CA 1
ATOM 886 C C . TYR B 1 17 ? -7.578 13.461 12.461 1 75.81 17 TYR B C 1
ATOM 888 O O . TYR B 1 17 ? -7.012 14.305 13.164 1 75.81 17 TYR B O 1
ATOM 896 N N . LYS B 1 18 ? -8.07 12.359 12.875 1 78.25 18 LYS B N 1
ATOM 897 C CA . LYS B 1 18 ? -7.754 11.859 14.211 1 78.25 18 LYS B CA 1
ATOM 898 C C . LYS B 1 18 ? -7.105 10.477 14.141 1 78.25 18 LYS B C 1
ATOM 900 O O . LYS B 1 18 ? -7.75 9.5 13.75 1 78.25 18 LYS B O 1
ATOM 905 N N . HIS B 1 19 ? -5.926 10.312 14.641 1 72.38 19 HIS B N 1
ATOM 906 C CA . HIS B 1 19 ? -5.078 9.141 14.438 1 72.38 19 HIS B CA 1
ATOM 907 C C . HIS B 1 19 ? -5.777 7.875 14.922 1 72.38 19 HIS B C 1
ATOM 909 O O . HIS B 1 19 ? -5.918 6.914 14.156 1 72.38 19 HIS B O 1
ATOM 915 N N . GLU B 1 20 ? -6.199 7.867 16.125 1 77 20 GLU B N 1
ATOM 916 C CA . GLU B 1 20 ? -6.785 6.645 16.672 1 77 20 GLU B CA 1
ATOM 917 C C . GLU B 1 20 ? -8.008 6.211 15.859 1 77 20 GLU B C 1
ATOM 919 O O . GLU B 1 20 ? -8.195 5.02 15.602 1 77 20 GLU B O 1
ATOM 924 N N . MET B 1 21 ? -8.711 7.125 15.367 1 82.5 21 MET B N 1
ATOM 925 C CA . MET B 1 21 ? -9.938 6.836 14.625 1 82.5 21 MET B CA 1
ATOM 926 C C . MET B 1 21 ? -9.617 6.332 13.227 1 82.5 21 MET B C 1
ATOM 928 O O . MET B 1 21 ? -10.234 5.383 12.742 1 82.5 21 MET B O 1
ATOM 932 N N . PHE B 1 22 ? -8.562 6.836 12.719 1 87.69 22 PHE B N 1
ATOM 933 C CA . PHE B 1 22 ? -8.344 6.562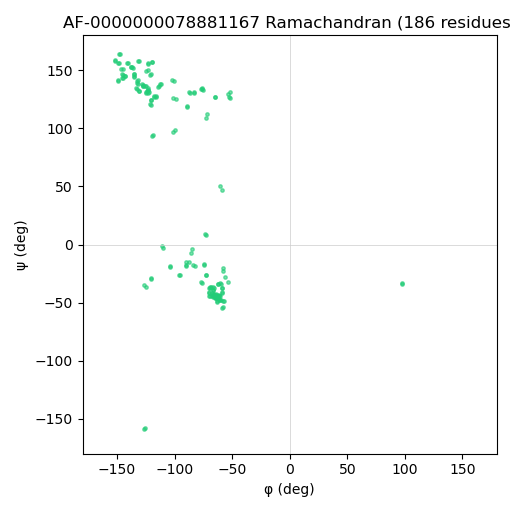 11.305 1 87.69 22 PHE B CA 1
ATOM 934 C C . PHE B 1 22 ? -7.535 5.281 11.125 1 87.69 22 PHE B C 1
ATOM 936 O O . PHE B 1 22 ? -7.594 4.652 10.062 1 87.69 22 PHE B O 1
ATOM 943 N N . GLU B 1 23 ? -6.887 4.91 12.203 1 88.38 23 GLU B N 1
ATOM 944 C CA . GLU B 1 23 ? -6.266 3.59 12.148 1 88.38 23 GLU B CA 1
ATOM 945 C C . GLU B 1 23 ? -7.312 2.494 11.984 1 88.38 23 GLU B C 1
ATOM 947 O O . GLU B 1 23 ? -7.172 1.617 11.125 1 88.38 23 GLU B O 1
ATOM 952 N N . ARG B 1 24 ? -8.32 2.592 12.742 1 92.69 24 ARG B N 1
ATOM 953 C CA . ARG B 1 24 ? -9.406 1.619 12.672 1 92.69 24 ARG B CA 1
ATOM 954 C C . ARG B 1 24 ? -10.172 1.74 11.359 1 92.69 24 ARG B C 1
ATOM 956 O O . ARG B 1 24 ? -10.609 0.736 10.789 1 92.69 24 ARG B O 1
ATOM 963 N N . LEU B 1 25 ? -10.305 2.943 10.914 1 94.56 25 LEU B N 1
ATOM 964 C CA . LEU B 1 25 ? -11.023 3.178 9.672 1 94.56 25 LEU B CA 1
ATOM 965 C C . LEU B 1 25 ? -10.273 2.588 8.484 1 94.56 25 LEU B C 1
ATOM 967 O O . LEU B 1 25 ? -10.883 2.016 7.578 1 94.56 25 LEU B O 1
ATOM 971 N N . CYS B 1 26 ? -8.992 2.719 8.523 1 96 26 CYS B N 1
ATOM 972 C CA . CYS B 1 26 ? -8.203 2.111 7.453 1 96 26 CYS B CA 1
ATOM 973 C C . CYS B 1 26 ? -8.438 0.608 7.387 1 96 26 CYS B C 1
ATOM 975 O O . CYS B 1 26 ? -8.609 0.049 6.301 1 96 26 CYS B O 1
ATOM 977 N N . THR B 1 27 ? -8.5 0.029 8.547 1 96.69 27 THR B N 1
ATOM 978 C CA . THR B 1 27 ? -8.734 -1.409 8.617 1 96.69 27 THR B CA 1
ATOM 979 C C . THR B 1 27 ? -10.125 -1.76 8.086 1 96.69 27 THR B C 1
ATOM 981 O O . THR B 1 27 ? -10.266 -2.686 7.281 1 96.69 27 THR B O 1
ATOM 984 N N . LEU B 1 28 ? -11.055 -1.047 8.461 1 97.69 28 LEU B N 1
ATOM 985 C CA . LEU B 1 28 ? -12.43 -1.271 8.023 1 97.69 28 LEU B CA 1
ATOM 986 C C . LEU B 1 28 ? -12.555 -1.079 6.52 1 97.69 28 LEU B C 1
ATOM 988 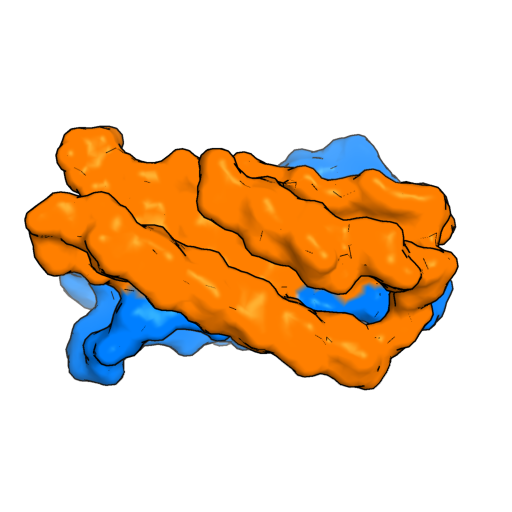O O . LEU B 1 28 ? -13.109 -1.933 5.824 1 97.69 28 LEU B O 1
ATOM 992 N N . LEU B 1 29 ? -12.023 0.011 6.023 1 98.25 29 LEU B N 1
ATOM 993 C CA . LEU B 1 29 ? -12.141 0.34 4.605 1 98.25 29 LEU B CA 1
ATOM 994 C C . LEU B 1 29 ? -11.414 -0.693 3.748 1 98.25 29 LEU B C 1
ATOM 996 O O . LEU B 1 29 ? -11.938 -1.128 2.719 1 98.25 29 LEU B O 1
ATOM 1000 N N . SER B 1 30 ? -10.258 -1.072 4.156 1 98.19 30 SER B N 1
ATOM 1001 C CA . SER B 1 30 ? -9.508 -2.057 3.385 1 98.19 30 SER B CA 1
ATOM 1002 C C . SER B 1 30 ? -10.219 -3.408 3.379 1 98.19 30 SER B C 1
ATOM 1004 O O . SER B 1 30 ? -10.227 -4.105 2.361 1 98.19 30 SER B O 1
ATOM 1006 N N . ASP B 1 31 ? -10.812 -3.766 4.48 1 98.25 31 ASP B N 1
ATOM 1007 C CA . ASP B 1 31 ? -11.562 -5.016 4.562 1 98.25 31 ASP B CA 1
ATOM 1008 C C . ASP B 1 31 ? -12.797 -4.973 3.664 1 98.25 31 ASP B C 1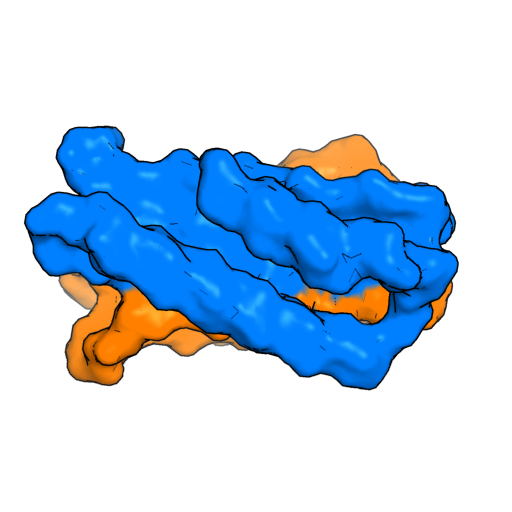
ATOM 1010 O O . ASP B 1 31 ? -13.117 -5.953 2.988 1 98.25 31 ASP B O 1
ATOM 1014 N N . LEU B 1 32 ? -13.484 -3.867 3.676 1 98.5 32 LEU B N 1
ATOM 1015 C CA . LEU B 1 32 ? -14.68 -3.697 2.85 1 98.5 32 LEU B CA 1
ATOM 1016 C C . LEU B 1 32 ? -14.328 -3.76 1.366 1 98.5 32 LEU B C 1
ATOM 1018 O O . LEU B 1 32 ? -15 -4.441 0.591 1 98.5 32 LEU B O 1
ATOM 1022 N N . ILE B 1 33 ? -13.289 -3.074 0.978 1 98.56 33 ILE B N 1
ATOM 1023 C CA . ILE B 1 33 ? -12.852 -3.072 -0.416 1 98.56 33 ILE B CA 1
ATOM 1024 C C . ILE B 1 33 ? -12.453 -4.484 -0.832 1 98.56 33 ILE B C 1
ATOM 1026 O O . ILE B 1 33 ? -12.836 -4.957 -1.902 1 98.56 33 ILE B O 1
ATOM 1030 N N . LYS B 1 34 ? -11.711 -5.156 0.022 1 98.25 34 LYS B N 1
ATOM 1031 C CA . LYS B 1 34 ? -11.312 -6.535 -0.255 1 98.25 34 LYS B CA 1
ATOM 1032 C C . LYS B 1 34 ? -12.523 -7.43 -0.478 1 98.25 34 LYS B C 1
ATOM 1034 O O . LYS B 1 34 ? -12.57 -8.195 -1.442 1 98.25 34 LYS B O 1
ATOM 1039 N N . THR B 1 35 ? -13.484 -7.34 0.429 1 98.06 35 THR B N 1
ATOM 1040 C CA . THR B 1 35 ? -14.695 -8.156 0.357 1 98.06 35 THR B CA 1
ATOM 1041 C C . THR B 1 35 ? -15.453 -7.879 -0.937 1 98.06 35 THR B C 1
ATOM 1043 O O . THR B 1 35 ? -15.836 -8.812 -1.648 1 98.06 35 THR B O 1
ATOM 1046 N N . CYS B 1 36 ? -15.664 -6.594 -1.286 1 98 36 CYS B N 1
ATOM 1047 C CA . CYS B 1 36 ? -16.391 -6.203 -2.492 1 98 36 CYS B CA 1
ATOM 1048 C C . CYS B 1 36 ? -15.68 -6.719 -3.74 1 98 36 CYS B C 1
ATOM 1050 O O . CYS B 1 36 ? -16.312 -7.27 -4.637 1 98 36 CYS B O 1
ATOM 1052 N N . VAL B 1 37 ? -14.367 -6.582 -3.801 1 97.6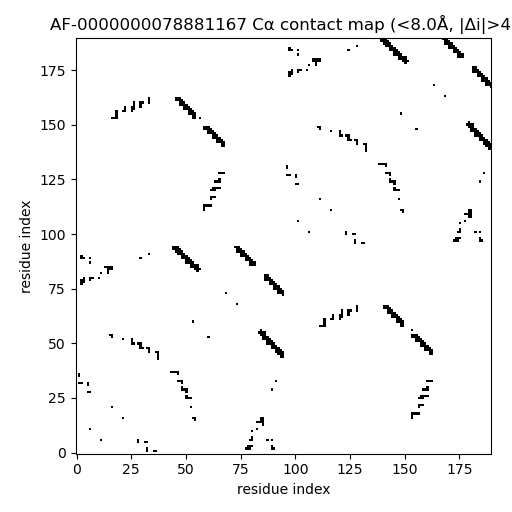9 37 VAL B N 1
ATOM 1053 C CA . VAL B 1 37 ? -13.594 -6.961 -4.98 1 97.69 37 VAL B CA 1
ATOM 1054 C C . VAL B 1 37 ? -13.586 -8.477 -5.125 1 97.69 37 VAL B C 1
ATOM 1056 O O . VAL B 1 37 ? -13.695 -9.008 -6.234 1 97.69 37 VAL B O 1
ATOM 1059 N N . THR B 1 38 ? -13.43 -9.133 -3.969 1 96.62 38 THR B N 1
ATOM 1060 C CA . THR B 1 38 ? -13.453 -10.594 -3.986 1 96.62 38 THR B CA 1
ATOM 1061 C C . THR B 1 38 ? -14.773 -11.109 -4.555 1 96.62 38 THR B C 1
ATOM 1063 O O . THR B 1 38 ? -14.789 -12.062 -5.336 1 96.62 38 THR B O 1
ATOM 1066 N N . GLU B 1 39 ? -15.797 -10.461 -4.246 1 96.56 39 GLU B N 1
ATOM 1067 C CA . GLU B 1 39 ? -17.125 -10.859 -4.703 1 96.56 39 GLU B CA 1
ATOM 1068 C C . GLU B 1 39 ? -17.312 -10.562 -6.188 1 96.56 39 GLU B C 1
ATOM 1070 O O . GLU B 1 39 ? -18.109 -11.211 -6.863 1 96.56 39 GLU B O 1
ATOM 1075 N N . LEU B 1 40 ? -16.594 -9.586 -6.703 1 95.19 40 LEU B N 1
ATOM 1076 C CA . LEU B 1 40 ? -16.719 -9.18 -8.102 1 95.19 40 LEU B CA 1
ATOM 1077 C C . LEU B 1 40 ? -15.867 -10.07 -9 1 95.19 40 LEU B C 1
ATOM 1079 O O . LEU B 1 40 ? -16.031 -10.062 -10.219 1 95.19 40 LEU B O 1
ATOM 1083 N N . CYS B 1 41 ? -14.891 -10.797 -8.391 1 93.19 41 CYS B N 1
ATOM 1084 C CA . CYS B 1 41 ? -14.023 -11.656 -9.188 1 93.19 41 CYS B CA 1
ATOM 1085 C C . CYS B 1 41 ? -14.812 -12.781 -9.836 1 93.19 41 CYS B C 1
ATOM 1087 O O . CYS B 1 41 ? -15.539 -13.516 -9.148 1 93.19 41 CYS B O 1
ATOM 1089 N N . ASP B 1 42 ? -14.648 -12.875 -11.141 1 90.94 42 ASP B N 1
ATOM 1090 C CA . ASP B 1 42 ? -15.352 -13.93 -11.883 1 90.94 42 ASP B CA 1
ATOM 1091 C C . ASP B 1 42 ? -14.789 -15.305 -11.547 1 90.94 42 ASP B C 1
ATOM 1093 O O . ASP B 1 42 ? -15.508 -16.297 -11.578 1 90.94 42 ASP B O 1
ATOM 1097 N N . GLU B 1 43 ? -13.539 -15.445 -11.367 1 91 43 GLU B N 1
ATOM 1098 C CA . GLU B 1 43 ? -12.828 -16.641 -10.922 1 91 43 GLU B CA 1
ATOM 1099 C C . GLU B 1 43 ? -12.07 -16.375 -9.617 1 91 43 GLU B C 1
ATOM 1101 O O . GLU B 1 43 ? -11.82 -15.219 -9.266 1 91 43 GLU B O 1
ATOM 1106 N N . PRO B 1 44 ? -11.82 -17.438 -8.93 1 89.75 44 PRO B N 1
ATOM 1107 C CA . PRO B 1 44 ? -11.047 -17.203 -7.707 1 89.75 44 PRO B CA 1
ATOM 1108 C C . PRO B 1 44 ? -9.758 -16.422 -7.957 1 89.75 44 PRO B C 1
ATOM 1110 O O . PRO B 1 44 ? -9.016 -16.719 -8.891 1 89.75 44 PRO B O 1
ATOM 1113 N N . CYS B 1 45 ? -9.625 -15.422 -7.262 1 92.75 45 CYS B N 1
ATOM 1114 C CA . CYS B 1 45 ? -8.445 -14.578 -7.391 1 92.75 45 CYS B CA 1
ATOM 1115 C C . CYS B 1 45 ? -7.91 -14.172 -6.02 1 92.75 45 CYS B C 1
ATOM 1117 O O . CYS B 1 45 ? -8.648 -14.188 -5.035 1 92.75 45 CYS B O 1
ATOM 1119 N N . LYS B 1 46 ? -6.66 -13.961 -6.066 1 93.5 46 LYS B N 1
ATOM 1120 C CA . LYS B 1 46 ? -6.062 -13.336 -4.887 1 93.5 46 LYS B CA 1
ATOM 1121 C C . LYS B 1 46 ? -6.23 -11.82 -4.926 1 93.5 46 LYS B C 1
ATOM 1123 O O . LYS B 1 46 ? -5.961 -11.188 -5.945 1 93.5 46 LYS B O 1
ATOM 1128 N N . VAL B 1 47 ? -6.707 -11.289 -3.805 1 97.25 47 VAL B N 1
ATOM 1129 C CA . VAL B 1 47 ? -6.957 -9.852 -3.717 1 97.25 47 VAL B CA 1
ATOM 1130 C C . VAL B 1 47 ? -6.07 -9.242 -2.635 1 97.25 47 VAL B C 1
ATOM 1132 O O . VAL B 1 47 ? -6.023 -9.742 -1.508 1 97.25 47 VAL B O 1
ATOM 1135 N N . ILE B 1 48 ? -5.324 -8.195 -2.957 1 97.5 48 ILE B N 1
ATOM 1136 C CA . ILE B 1 48 ? -4.516 -7.422 -2.021 1 97.5 48 ILE B CA 1
ATOM 1137 C C . ILE B 1 48 ? -4.969 -5.961 -2.033 1 97.5 48 ILE B C 1
ATOM 1139 O O . ILE B 1 48 ? -5.023 -5.328 -3.09 1 97.5 48 ILE B O 1
ATOM 1143 N N . VAL B 1 49 ? -5.312 -5.461 -0.855 1 98.25 49 VAL B N 1
ATOM 1144 C CA . VAL B 1 49 ? -5.816 -4.098 -0.721 1 98.25 49 VAL B CA 1
ATOM 1145 C C . VAL B 1 49 ? -4.941 -3.318 0.259 1 98.25 49 VAL B C 1
ATOM 1147 O O . VAL B 1 49 ? -4.586 -3.828 1.325 1 98.25 49 VAL B O 1
ATOM 1150 N N . ASN B 1 50 ? -4.57 -2.129 -0.07 1 97.19 50 ASN B N 1
ATOM 1151 C CA . ASN B 1 50 ? -3.918 -1.175 0.821 1 97.19 50 ASN B CA 1
ATOM 1152 C C . ASN B 1 50 ? -4.676 0.148 0.879 1 97.19 50 ASN B C 1
ATOM 1154 O O . ASN B 1 50 ? -5.043 0.705 -0.157 1 97.19 50 ASN B O 1
ATOM 1158 N N . VAL B 1 51 ? -4.953 0.634 2.064 1 96.62 51 VAL B N 1
ATOM 1159 C CA . VAL B 1 51 ? -5.586 1.935 2.258 1 96.62 51 VAL B CA 1
ATOM 1160 C C . VAL B 1 51 ? -4.73 2.793 3.186 1 96.62 51 VAL B C 1
ATOM 1162 O O . VAL B 1 51 ? -4.246 2.316 4.215 1 96.62 51 VAL B O 1
ATOM 1165 N N . PHE B 1 52 ? -4.535 4.027 2.893 1 92.12 52 PHE B N 1
ATOM 1166 C CA . PHE B 1 52 ? -3.904 4.953 3.826 1 92.12 52 PHE B CA 1
ATOM 1167 C C . PHE B 1 52 ? -4.66 6.273 3.871 1 92.12 52 PHE B C 1
ATOM 1169 O O . PHE B 1 52 ? -5.254 6.691 2.873 1 92.12 52 PHE B O 1
ATOM 1176 N N . ILE B 1 53 ? -4.727 6.852 4.965 1 89.31 53 ILE B N 1
ATOM 1177 C CA . ILE B 1 53 ? -5.402 8.117 5.238 1 89.31 53 ILE B CA 1
ATOM 1178 C C . ILE B 1 53 ? -4.441 9.07 5.941 1 89.31 53 ILE B C 1
ATOM 1180 O O . ILE B 1 53 ? -3.699 8.664 6.84 1 89.31 53 ILE B O 1
ATOM 1184 N N . GLY B 1 54 ? -4.457 10.336 5.527 1 85.31 54 GLY B N 1
ATOM 1185 C CA . GLY B 1 54 ? -3.629 11.344 6.172 1 85.31 54 GLY B CA 1
ATOM 1186 C C . GLY B 1 54 ? -4.266 12.719 6.18 1 85.31 54 GLY B C 1
ATOM 1187 O O . GLY B 1 54 ? -5.242 12.961 5.473 1 85.31 54 GLY B O 1
ATOM 1188 N N . ALA B 1 55 ? -3.725 13.586 7.031 1 80.56 55 ALA B N 1
ATOM 1189 C CA . ALA B 1 55 ? -4.168 14.984 7.07 1 80.56 55 ALA B CA 1
ATOM 1190 C C . ALA B 1 55 ? -3.594 15.766 5.895 1 80.56 55 ALA B C 1
ATOM 1192 O O . ALA B 1 55 ? -2.469 15.516 5.457 1 80.56 55 ALA B O 1
ATOM 1193 N N . ILE B 1 56 ? -4.391 16.578 5.184 1 71.75 56 ILE B N 1
ATOM 1194 C CA . ILE B 1 56 ? -3.93 17.406 4.066 1 71.75 56 ILE B CA 1
ATOM 1195 C C . ILE B 1 56 ? -3.115 18.578 4.598 1 71.75 56 ILE B C 1
ATOM 1197 O O . ILE B 1 56 ? -2.387 19.234 3.84 1 71.75 56 ILE B O 1
ATOM 1201 N N . LYS B 1 57 ? -2.691 18.812 5.762 1 60.28 57 LYS B N 1
ATOM 1202 C CA . LYS B 1 57 ? -2.098 20.062 6.184 1 60.28 57 LYS B CA 1
ATOM 1203 C C . LYS B 1 57 ? -0.84 20.375 5.379 1 60.28 57 LYS B C 1
ATOM 1205 O O . LYS B 1 57 ? 0.134 20.906 5.918 1 60.28 57 LYS B O 1
ATOM 1210 N N . GLY B 1 58 ? -0.738 20.359 4.102 1 53.25 58 GLY B N 1
ATOM 1211 C CA . GLY B 1 58 ? 0.274 21 3.277 1 53.25 58 GLY B CA 1
ATOM 1212 C C . GLY B 1 58 ? 1.395 20.062 2.869 1 53.25 58 GLY B C 1
ATOM 1213 O O . GLY B 1 58 ? 2.24 20.422 2.047 1 53.25 58 GLY B O 1
ATOM 1214 N N . GLN B 1 59 ? 1.718 19.203 3.656 1 56.41 59 GLN B N 1
ATOM 1215 C CA . GLN B 1 59 ? 2.826 18.359 3.229 1 56.41 59 GLN B CA 1
ATOM 1216 C C . GLN B 1 59 ? 2.324 17 2.717 1 56.41 59 GLN B C 1
ATOM 1218 O O . GLN B 1 59 ? 1.436 16.406 3.318 1 56.41 59 GLN B O 1
ATOM 1223 N N . GLY B 1 60 ? 2.18 16.906 1.398 1 65.19 60 GLY B N 1
ATOM 1224 C CA . GLY B 1 60 ? 1.699 15.859 0.508 1 65.19 60 GLY B CA 1
ATOM 1225 C C . GLY B 1 60 ? 2.371 14.523 0.744 1 65.19 60 GLY B C 1
ATOM 1226 O O . GLY B 1 60 ? 3.432 14.453 1.367 1 65.19 60 GLY B O 1
ATOM 1227 N N . ILE B 1 61 ? 1.653 13.445 0.863 1 79.06 61 ILE B N 1
ATOM 1228 C CA . ILE B 1 61 ? 2.096 12.055 0.831 1 79.06 61 ILE B CA 1
ATOM 1229 C C . ILE B 1 61 ? 2.367 11.633 -0.611 1 79.06 61 ILE B C 1
ATOM 1231 O O . ILE B 1 61 ? 1.651 12.047 -1.528 1 79.06 61 ILE B O 1
ATOM 1235 N N . ASP B 1 62 ? 3.52 10.984 -0.727 1 88.88 62 ASP B N 1
ATOM 1236 C CA . ASP B 1 62 ? 3.799 10.359 -2.014 1 88.88 62 ASP B CA 1
ATOM 1237 C C . ASP B 1 62 ? 3.805 8.836 -1.89 1 88.88 62 ASP B C 1
ATOM 1239 O O . ASP B 1 62 ? 4.281 8.289 -0.892 1 88.88 62 ASP B O 1
ATOM 1243 N N . ALA B 1 63 ? 3.23 8.242 -2.852 1 91.19 63 ALA B N 1
ATOM 1244 C CA . ALA B 1 63 ? 3.184 6.781 -2.836 1 91.19 63 ALA B CA 1
ATOM 1245 C C . ALA B 1 63 ? 3.459 6.207 -4.223 1 91.19 63 ALA B C 1
ATOM 1247 O O . ALA B 1 63 ? 3.221 6.871 -5.234 1 91.19 63 ALA B O 1
ATOM 1248 N N . ALA B 1 64 ? 3.971 5.051 -4.234 1 94.88 64 ALA B N 1
ATOM 1249 C CA . ALA B 1 64 ? 4.148 4.305 -5.477 1 94.88 64 ALA B CA 1
ATOM 1250 C C . ALA B 1 64 ? 3.943 2.809 -5.254 1 94.88 64 ALA B C 1
ATOM 1252 O O . ALA B 1 64 ? 4.234 2.291 -4.172 1 94.88 64 ALA B O 1
ATOM 1253 N N . THR B 1 65 ? 3.42 2.152 -6.215 1 95.25 65 THR B N 1
ATOM 1254 C CA . THR B 1 65 ? 3.225 0.708 -6.223 1 95.25 65 THR B CA 1
ATOM 1255 C C . THR B 1 65 ? 3.938 0.072 -7.41 1 95.25 65 THR B C 1
ATOM 1257 O O . THR B 1 65 ? 3.889 0.599 -8.523 1 95.25 65 THR B O 1
ATOM 1260 N N . GLN B 1 66 ? 4.68 -0.96 -7.133 1 96.69 66 GLN B N 1
ATOM 1261 C CA . GLN B 1 66 ? 5.293 -1.771 -8.18 1 96.69 66 GLN B CA 1
ATOM 1262 C C . GLN B 1 66 ? 4.883 -3.234 -8.055 1 96.69 66 GLN B C 1
ATOM 1264 O O . GLN B 1 66 ? 4.574 -3.707 -6.957 1 96.69 66 GLN B O 1
ATOM 1269 N N . CYS B 1 67 ? 4.809 -3.951 -9.102 1 96 67 CYS B N 1
ATOM 1270 C CA . CYS B 1 67 ? 4.508 -5.379 -9.062 1 96 67 CYS B CA 1
ATOM 1271 C C . CYS B 1 67 ? 5.137 -6.098 -10.25 1 96 67 CYS B C 1
ATOM 1273 O O . CYS B 1 67 ? 5.484 -5.469 -11.25 1 96 67 CYS B O 1
ATOM 1275 N N . THR B 1 68 ? 5.309 -7.418 -10.031 1 94.38 68 THR B N 1
ATOM 1276 C CA . THR B 1 68 ? 5.586 -8.258 -11.188 1 94.38 68 THR B CA 1
ATOM 1277 C C . THR B 1 68 ? 4.34 -8.406 -12.055 1 94.38 68 THR B C 1
ATOM 1279 O O . THR B 1 68 ? 3.27 -8.758 -11.555 1 94.38 68 THR B O 1
ATOM 1282 N N . TRP B 1 69 ? 4.363 -7.84 -13.25 1 83 69 TRP B N 1
ATOM 1283 C CA . TRP B 1 69 ? 3.135 -7.66 -14.016 1 83 69 TRP B CA 1
ATOM 1284 C C . TRP B 1 69 ? 3.012 -8.719 -15.102 1 83 69 TRP B C 1
ATOM 1286 O O . TRP B 1 69 ? 3.963 -8.961 -15.852 1 83 69 TRP B O 1
ATOM 1296 N N . THR B 1 70 ? 1.827 -9.367 -14.992 1 88.5 70 THR B N 1
ATOM 1297 C CA . THR B 1 70 ? 1.339 -10.242 -16.047 1 88.5 70 THR B CA 1
ATOM 1298 C C . THR B 1 70 ? 0.004 -9.742 -16.594 1 88.5 70 THR B C 1
ATOM 1300 O O . THR B 1 70 ? -1.057 -10.109 -16.078 1 88.5 70 THR B O 1
ATOM 1303 N N . PRO B 1 71 ? 0.039 -8.977 -17.609 1 84.56 71 PRO B N 1
ATOM 1304 C CA . PRO B 1 71 ? -1.116 -8.195 -18.062 1 84.56 71 PRO B CA 1
ATOM 1305 C C . PRO B 1 71 ? -2.359 -9.055 -18.281 1 84.56 71 PRO B C 1
ATOM 1307 O O . PRO B 1 71 ? -3.479 -8.602 -18.031 1 84.56 71 PRO B O 1
ATOM 1310 N N . ASP B 1 72 ? -2.316 -10.234 -18.656 1 85.81 72 ASP B N 1
ATOM 1311 C CA . ASP B 1 72 ? -3.494 -11.039 -18.969 1 85.81 72 ASP B CA 1
ATOM 1312 C C . ASP B 1 72 ? -4.07 -11.68 -17.703 1 85.81 72 ASP B C 1
ATOM 1314 O O . ASP B 1 72 ? -5.188 -12.203 -17.734 1 85.81 72 ASP B O 1
ATOM 1318 N N . CYS B 1 73 ? -3.441 -11.516 -16.594 1 87 73 CYS B N 1
ATOM 1319 C CA . CYS B 1 73 ? -3.85 -12.234 -15.391 1 87 73 CYS B CA 1
ATOM 1320 C C . CYS B 1 73 ? -4.09 -11.266 -14.234 1 87 73 CYS B C 1
ATOM 1322 O O . CYS B 1 73 ? -5.055 -11.422 -13.484 1 87 73 CYS B O 1
ATOM 1324 N N . ASP B 1 74 ? -3.283 -10.266 -14.25 1 91.75 74 ASP B N 1
ATOM 1325 C CA . ASP B 1 74 ? -3.305 -9.391 -13.078 1 91.75 74 ASP B CA 1
ATOM 1326 C C . ASP B 1 74 ? -4.086 -8.109 -13.367 1 91.75 74 ASP B C 1
ATOM 1328 O O . ASP B 1 74 ? -4.078 -7.609 -14.492 1 91.75 74 ASP B O 1
ATOM 1332 N N . LYS B 1 75 ? -4.809 -7.68 -12.406 1 93.62 75 LYS B N 1
ATOM 1333 C CA . LYS B 1 75 ? -5.449 -6.371 -12.484 1 93.62 75 LYS B CA 1
ATOM 1334 C C . LYS B 1 75 ? -5.016 -5.477 -11.328 1 93.62 75 LYS B C 1
ATOM 1336 O O . LYS B 1 75 ? -4.695 -5.969 -10.242 1 93.62 75 LYS B O 1
ATOM 1341 N N . PHE B 1 76 ? -4.934 -4.223 -11.656 1 93.81 76 PHE B N 1
ATOM 1342 C CA . PHE B 1 76 ? -4.547 -3.18 -10.711 1 93.81 76 PHE B CA 1
ATOM 1343 C C . PHE B 1 76 ? -5.5 -1.993 -10.797 1 93.81 76 PHE B C 1
ATOM 1345 O O . PHE B 1 76 ? -5.871 -1.564 -11.891 1 93.81 76 PHE B O 1
ATOM 1352 N N . ALA B 1 77 ? -5.973 -1.464 -9.625 1 96 77 ALA B N 1
ATOM 1353 C CA . ALA B 1 77 ? -6.797 -0.259 -9.586 1 96 77 ALA B CA 1
ATOM 1354 C C . ALA B 1 77 ? -6.457 0.599 -8.367 1 96 77 ALA B C 1
ATOM 1356 O O . ALA B 1 77 ? -6.062 0.076 -7.324 1 96 77 ALA B O 1
ATOM 1357 N N . THR B 1 78 ? -6.523 1.901 -8.5 1 96 78 THR B N 1
ATOM 1358 C CA . THR B 1 78 ? -6.312 2.871 -7.43 1 96 78 THR B CA 1
ATOM 1359 C C . THR B 1 78 ? -7.375 3.965 -7.477 1 96 78 THR B C 1
ATOM 1361 O O . THR B 1 78 ? -7.922 4.262 -8.539 1 96 78 THR B O 1
ATOM 1364 N N . ALA B 1 79 ? -7.723 4.441 -6.359 1 96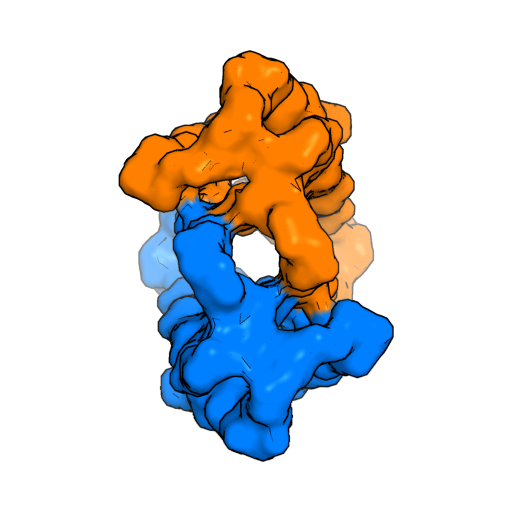.94 79 ALA B N 1
ATOM 1365 C CA . ALA B 1 79 ? -8.609 5.598 -6.254 1 96.94 79 ALA B CA 1
ATOM 1366 C C . ALA B 1 79 ? -8.289 6.426 -5.012 1 96.94 79 ALA B C 1
ATOM 1368 O O . ALA B 1 79 ? -7.691 5.922 -4.062 1 96.94 79 ALA B O 1
ATOM 1369 N N . SER B 1 80 ? -8.656 7.672 -5.07 1 94.25 80 SER B N 1
ATOM 1370 C CA . SER B 1 80 ? -8.383 8.57 -3.955 1 94.25 80 SER B CA 1
ATOM 1371 C C . SER B 1 80 ? -9.633 9.359 -3.561 1 94.25 80 SER B C 1
ATOM 1373 O O . SER B 1 80 ? -10.617 9.383 -4.301 1 94.25 80 SER B O 1
ATOM 1375 N N . PHE B 1 81 ? -9.531 9.781 -2.35 1 94.31 81 PHE B N 1
ATOM 1376 C CA . PHE B 1 81 ? -10.5 10.703 -1.773 1 94.31 81 PHE B CA 1
ATOM 1377 C C . PHE B 1 81 ? -9.789 11.852 -1.062 1 94.31 81 PHE B C 1
ATOM 1379 O O . PHE B 1 81 ? -8.711 11.672 -0.49 1 94.31 81 PHE B O 1
ATOM 1386 N N . GLN B 1 82 ? -10.391 13.023 -1.238 1 90.88 82 GLN B N 1
ATOM 1387 C CA . GLN B 1 82 ? -9.836 14.133 -0.466 1 90.88 82 GLN B CA 1
ATOM 1388 C C . GLN B 1 82 ? -10.922 15.148 -0.11 1 90.88 82 GLN B C 1
ATOM 1390 O O . GLN B 1 82 ? -11.812 15.422 -0.917 1 90.88 82 GLN B O 1
ATOM 1395 N N . ASN B 1 83 ? -10.828 15.656 1.043 1 89.12 83 ASN B N 1
ATOM 1396 C CA . ASN B 1 83 ? -11.586 16.844 1.427 1 89.12 83 ASN B CA 1
ATOM 1397 C C . ASN B 1 83 ? -10.672 17.922 1.987 1 89.12 83 ASN B C 1
ATOM 1399 O O . ASN B 1 83 ? -9.484 17.969 1.671 1 89.12 83 ASN B O 1
ATOM 1403 N N . GLU B 1 84 ? -11.172 18.859 2.762 1 84.19 84 GLU B N 1
ATOM 1404 C CA . GLU B 1 84 ? -10.375 20 3.201 1 84.19 84 GLU B CA 1
ATOM 1405 C C . GLU B 1 84 ? -9.375 19.594 4.277 1 84.19 84 GLU B C 1
ATOM 1407 O O . GLU B 1 84 ? -8.398 20.297 4.523 1 84.19 84 GLU B O 1
ATOM 1412 N N . THR B 1 85 ? -9.594 18.406 4.914 1 83.38 85 THR B N 1
ATOM 1413 C CA . THR B 1 85 ? -8.828 18.109 6.121 1 83.38 85 THR B CA 1
ATOM 1414 C C . THR B 1 85 ? -8.016 16.828 5.938 1 83.38 85 THR B C 1
ATOM 1416 O O . THR B 1 85 ? -6.965 16.672 6.559 1 83.38 85 THR B O 1
ATOM 1419 N N . LEU B 1 86 ? -8.617 15.867 5.031 1 87.38 86 LEU B N 1
ATOM 1420 C CA . LEU B 1 86 ? -7.91 14.594 4.949 1 87.38 86 LEU B CA 1
ATOM 1421 C C . LEU B 1 86 ? -7.883 14.078 3.516 1 87.38 86 LEU B C 1
ATOM 1423 O O . LEU B 1 86 ? -8.68 14.508 2.68 1 87.38 86 LEU B O 1
ATOM 1427 N N . PHE B 1 87 ? -6.914 13.258 3.258 1 89.69 87 PHE B N 1
ATOM 1428 C CA . PHE B 1 87 ? -6.855 12.508 2.008 1 89.69 87 PHE B CA 1
ATOM 1429 C C . PHE B 1 87 ? -6.793 11.008 2.281 1 89.69 87 PHE B C 1
ATOM 1431 O O . PHE B 1 87 ? -6.426 10.586 3.379 1 89.69 87 PHE B O 1
ATOM 1438 N N . ALA B 1 88 ? -7.219 10.25 1.293 1 92.19 88 ALA B N 1
ATOM 1439 C CA . ALA B 1 88 ? -7.148 8.789 1.375 1 92.19 88 ALA B CA 1
ATOM 1440 C C . ALA B 1 88 ? -6.859 8.18 0.008 1 92.19 88 ALA B C 1
ATOM 1442 O O . ALA B 1 88 ? -7.332 8.68 -1.016 1 92.19 88 ALA B O 1
ATOM 14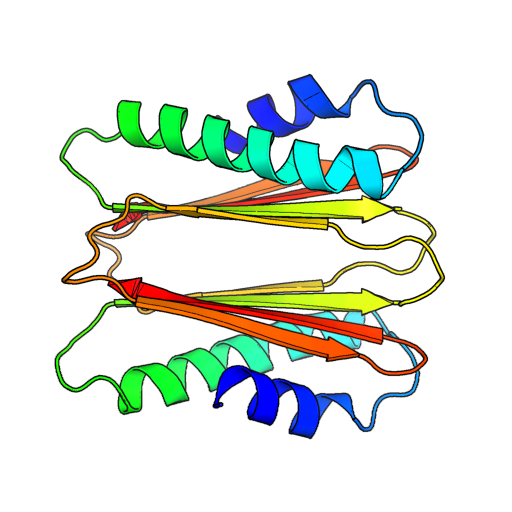43 N N . VAL B 1 89 ? -6.105 7.16 0.048 1 94 89 VAL B N 1
ATOM 1444 C CA . VAL B 1 89 ? -5.824 6.414 -1.172 1 94 89 VAL B CA 1
ATOM 1445 C C . VAL B 1 89 ? -6.055 4.922 -0.928 1 94 89 VAL B C 1
ATOM 1447 O O . VAL B 1 89 ? -5.625 4.383 0.094 1 94 89 VAL B O 1
ATOM 1450 N N . GLY B 1 90 ? -6.766 4.285 -1.812 1 97.06 90 GLY B N 1
ATOM 1451 C CA . GLY B 1 90 ? -6.914 2.838 -1.855 1 97.06 90 GLY B CA 1
ATOM 1452 C C . GLY B 1 90 ? -6.293 2.211 -3.09 1 97.06 90 GLY B C 1
ATOM 1453 O O . GLY B 1 90 ? -6.406 2.752 -4.191 1 97.06 90 GLY B O 1
ATOM 1454 N N . VAL B 1 91 ? -5.594 1.136 -2.891 1 97.5 91 VAL B N 1
ATOM 1455 C CA . VAL B 1 91 ? -4.957 0.387 -3.971 1 97.5 91 VAL B CA 1
ATOM 1456 C C . VAL B 1 91 ? -5.363 -1.083 -3.887 1 97.5 91 VAL B C 1
ATOM 1458 O O . VAL B 1 91 ? -5.359 -1.675 -2.805 1 97.5 91 VAL B O 1
ATOM 1461 N N . VAL B 1 92 ? -5.676 -1.641 -5.094 1 97.94 92 VAL B N 1
ATOM 1462 C CA . VAL B 1 92 ? -6.102 -3.037 -5.125 1 97.94 92 VAL B CA 1
ATOM 1463 C C . VAL B 1 92 ? -5.344 -3.785 -6.219 1 97.94 92 VAL B C 1
ATOM 1465 O O . VAL B 1 92 ? -5.148 -3.26 -7.32 1 97.94 92 VAL B O 1
ATOM 1468 N N . PHE B 1 93 ? -4.953 -4.992 -5.863 1 96.56 93 PHE B N 1
ATOM 1469 C CA . PHE B 1 93 ? -4.375 -5.926 -6.824 1 96.56 93 PHE B CA 1
ATOM 1470 C C . PHE B 1 93 ? -5.145 -7.242 -6.824 1 96.56 93 PHE B C 1
ATOM 1472 O O . PHE B 1 93 ? -5.457 -7.785 -5.762 1 96.56 93 PHE B O 1
ATOM 1479 N N . THR B 1 94 ? -5.465 -7.66 -8.008 1 95.62 94 THR B N 1
ATOM 1480 C CA . THR B 1 94 ? -6.012 -9.008 -8.156 1 95.62 94 THR B CA 1
ATOM 1481 C C . THR B 1 94 ? -5.078 -9.883 -8.992 1 95.62 94 THR B C 1
ATOM 1483 O O . THR B 1 94 ? -4.645 -9.477 -10.078 1 95.62 94 THR B O 1
ATOM 1486 N N . VAL B 1 95 ? -4.773 -11.047 -8.367 1 91.69 95 VAL B N 1
ATOM 1487 C CA . VAL B 1 95 ? -3.803 -11.945 -8.992 1 91.69 95 VAL B CA 1
ATOM 1488 C C . VAL B 1 95 ? -4.398 -13.344 -9.125 1 91.69 95 VAL B C 1
ATOM 1490 O O . VAL B 1 95 ? -5.102 -13.812 -8.227 1 91.69 95 VAL B O 1
#

Nearest PDB structures (foldseek):
  8glv-assembly1_AS  TM=9.338E-01  e=6.875E-08  Chlamydomonas reinhardtii
  8j07-assembly1_r7  TM=9.076E-01  e=5.248E-08  Homo sapiens
  8j07-assembly1_l7  TM=9.062E-01  e=7.869E-08  Homo sapiens
  8rgi-assembly1_B  TM=9.008E-01  e=1.340E-06  Homo sapiens
  8glv-assembly1_Lr  TM=8.886E-01  e=1.434E-06  Chlamydomonas reinhardtii

Sequence (190 aa):
RVIRDVLSSYLKQFTEYKHEMFERLCTLLSDLIKTCVTELCDEPCKVIVNVFIGAIKGQGIDAATQCTWTPDCDKFATASFQNETLFAVGVVFTVRVIRDVLSSYLKQFTEYKHEMFERLCTLLSDLIKTCVTELCDEPCKVIVNVFIGAIKGQGIDAATQCTWTPDCDKFATASFQNETLFAVGVVFTV

Organism: Nematostella vectensis 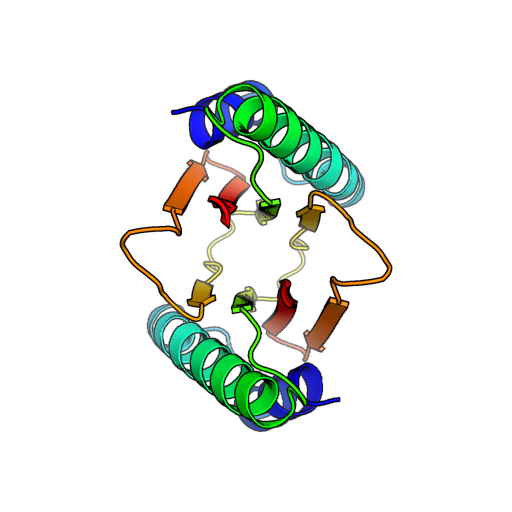(NCBI:txid45351)

InterPro domains:
  IPR005334 Dynein light chain Tctex-1-like [PF03645] (2-93)
  IPR005334 Dynein light chain Tctex-1-like [PTHR21255] (2-95)
  IPR038586 Tctex-1-like superfamily [G3DSA:3.30.1140.40] (1-95)

pLDDT: mean 90.55, std 9.26, range [53.12, 98.62]

Foldseek 3Di:
DLLACLCCVPPVPDPADDVVVVVVVQVVSQVSSQVVVCVVDPDHWDKDKGKDKDFPPPDDDDDDDDDDDDPVFKDKDKDKDDDNTMIMIMIMMID/DLLACLCCVPPVPDPADDPVVVVVVQVVSQVSSQVVVCVVDPDHWDKDKGKDKDFPPPDDDDDDDDDDDDPVFKDKDKDKDDDNTMIMIMIMMID

Secondary structure (DSSP, 8-state):
-HHHHHHHHHHTT--S--HHHHHHHHHHHHHHHHHHHHHH-SS---EEEEEEEEE-SS---EEEEEE---TTT-EEEEEEEE-SSEEEEEEEEE-/-HHHHHHHHHHTT--S--HHHHHHHHHHHHHHHHHHHHHH-SS---EEEEEEEEE-SS---EEEEEE---TTT-EEEEEEEE-SSEEEEEEEEE-

Radius of gyration: 16.14 Å; Cα contacts (8 Å, |Δi|>4): 378; chains: 2; bounding box: 39×43×36 Å